Protein AF-A0A849HCT5-F1 (afdb_monomer)

Sequence (279 aa):
MAAGCCLVPTACPFPVVAQEDRIVQLEFAHEQAEANYEATLAEVRGREVQYATASQAFDEALARGNEEETNRAYVASSQALGMRTRAERQLEERAQELREARRNLLEARRIYGEDLLAQAASENDPVVQRTIAVFVENNSLEIARLRLLPEPEITLEPLPEYDIEERDGPVELRQKAGLLEFAANRYEEQQTYFQQQLAELLQDQDLFRRSGDFLADRSRFGDRPPVGAQAGQNVPPPEQLDQQIQELETLQEELTRRIETIRTRAAELRRLAGGEWAQ

Nearest PDB structures (foldseek):
  6zw4-assembly1_H  TM=6.478E-01  e=9.471E-01  Nostoc punctiforme
  6zw4-assembly1_T  TM=6.478E-01  e=9.471E-01  Nostoc punctiforme
  6zw4-assembly1_GA  TM=6.478E-01  e=9.471E-01  Nostoc punctiforme
  6zw4-assembly1_SA  TM=6.478E-01  e=9.471E-01  Nostoc punctiforme
  6zw4-assembly1_E  TM=6.555E-01  e=1.325E+00  Nostoc punctiforme

Foldseek 3Di:
DDDDPPPPPPPPPDPLVVLVVVLVVLVVQLVVLVVQLVVLVVVLVVLVVQLVVLVVQLVVCVVVVPPVSNVVSVVSNVVSVVSNVVSVVVSVVSLVSNVVSLVVSLVSLLVSLVVLLVVLVVDDDLVVNVVSLVVNVVSLQVSQVSVPPDRDDPPLDPQDDDDDDPPDALVNLLVLLVVLVVSLVVLVVVLVVLVVVLVSLVSSLVSVVSSVVSVVVSVVPDDDDPPPPPVDDPRPPSVVSVVVNVVSVVSSVVSVVSSVVSNVSSVVSCVVSVDDPPD

Radius of gyration: 28.34 Å; Cα contacts (8 Å, |Δi|>4): 175; chains: 1; bounding box: 62×50×105 Å

Mean predicted aligned error: 8.88 Å

Solvent-accessible surface area (backbone atoms only — not comparable to full-atom values): 15507 Å² total; per-residue (Å²): 139,83,84,79,80,78,79,72,77,80,68,81,91,53,78,64,60,67,49,51,58,50,47,55,53,32,49,54,48,26,55,52,28,45,54,53,29,53,55,35,49,55,49,30,55,54,30,49,54,51,23,54,54,26,45,51,48,22,54,54,22,54,75,69,69,38,65,70,50,25,54,52,22,47,53,48,22,53,52,30,44,58,51,27,57,52,37,49,53,51,36,52,51,29,41,49,51,28,52,53,29,46,49,54,36,48,52,50,50,48,54,50,43,53,51,46,52,54,48,46,74,73,53,83,54,70,66,60,42,52,55,44,49,53,52,45,51,52,49,53,47,50,50,49,51,61,70,68,49,82,70,73,81,77,77,75,72,72,83,84,83,79,82,86,54,96,82,58,46,50,66,54,29,43,52,54,20,51,53,33,50,53,52,30,52,53,47,49,54,51,44,54,50,50,51,51,51,47,56,50,51,53,51,50,51,52,51,51,50,55,52,46,53,55,54,59,62,52,66,76,77,55,102,59,80,73,92,78,75,82,71,76,91,70,68,73,55,73,68,55,56,54,50,52,48,53,52,49,52,53,50,46,54,52,44,51,54,50,37,52,52,34,51,52,50,23,52,49,31,42,49,73,39,68,60,76,83,87,122

Secondary structure (DSSP, 8-state):
--------------HHHHHHHHHHHHHHHHHHHHHHHHHHHHHHHHHHHHHHHHHHHHHHHHHHT-HHHHHHHHHHHHHHHHHHHHHHHHHHHHHHHHHHHHHHHHHHHHHHHHHHHHHHHH---HHHHHHHHHHHHHHHHHHHHHHHSPPP----PPP------TT--HHHHHHHHHHHHHHHHHHHHHHHHHHHHHHHHHHHHHHHHHHHHHHHHHGGG-S---TT----S-PPPHHHHHHHHHHHHHHHHHHHHHHHHHHHHHHHHHHHTTS----

Structure (mmCIF, N/CA/C/O backbone):
data_AF-A0A849HCT5-F1
#
_entry.id   AF-A0A849HCT5-F1
#
loop_
_atom_site.group_PDB
_atom_site.id
_atom_site.type_symbol
_atom_site.label_atom_id
_atom_site.label_alt_id
_atom_site.label_comp_id
_atom_site.label_asym_id
_atom_site.label_entity_id
_atom_site.label_seq_id
_atom_site.pdbx_PDB_ins_code
_atom_site.Cartn_x
_atom_site.Cartn_y
_atom_site.Cartn_z
_atom_site.occupancy
_atom_site.B_iso_or_equiv
_atom_site.auth_seq_id
_atom_site.auth_comp_id
_atom_site.auth_asym_id
_atom_site.auth_atom_id
_atom_site.pdbx_PDB_model_num
ATOM 1 N N . MET A 1 1 ? 0.741 -13.786 -69.266 1.00 41.81 1 MET A N 1
ATOM 2 C CA . MET A 1 1 ? 1.718 -13.804 -68.159 1.00 41.81 1 MET A CA 1
ATOM 3 C C . MET A 1 1 ? 1.381 -12.635 -67.252 1.00 41.81 1 MET A C 1
ATOM 5 O O . MET A 1 1 ? 1.613 -11.502 -67.645 1.00 41.81 1 MET A O 1
ATOM 9 N N . ALA A 1 2 ? 0.716 -12.898 -66.128 1.00 44.16 2 ALA A N 1
ATOM 10 C CA . ALA A 1 2 ? 0.334 -11.880 -65.155 1.00 44.16 2 ALA A CA 1
ATOM 11 C C . ALA A 1 2 ? 1.315 -11.960 -63.981 1.00 44.16 2 ALA A C 1
ATOM 13 O O . ALA A 1 2 ? 1.393 -12.991 -63.316 1.00 44.16 2 ALA A O 1
ATOM 14 N N . ALA A 1 3 ? 2.102 -10.903 -63.786 1.00 47.78 3 ALA A N 1
ATOM 15 C CA . ALA A 1 3 ? 2.988 -10.761 -62.642 1.00 47.78 3 ALA A CA 1
ATOM 16 C C . ALA A 1 3 ? 2.143 -10.346 -61.432 1.00 47.78 3 ALA A C 1
ATOM 18 O O . ALA A 1 3 ? 1.626 -9.231 -61.376 1.00 47.78 3 ALA A O 1
ATOM 19 N N . GLY A 1 4 ? 1.955 -11.276 -60.497 1.00 49.53 4 GLY A N 1
ATOM 20 C CA . GLY A 1 4 ? 1.345 -10.995 -59.206 1.00 49.53 4 GLY A CA 1
ATOM 21 C C . GLY A 1 4 ? 2.317 -10.194 -58.347 1.00 49.53 4 GLY A C 1
ATOM 22 O O . GLY A 1 4 ? 3.311 -10.736 -57.872 1.00 49.53 4 GLY A O 1
ATOM 23 N N . CYS A 1 5 ? 2.029 -8.907 -58.152 1.00 48.41 5 CYS A N 1
ATOM 24 C CA . CYS A 1 5 ? 2.618 -8.116 -57.078 1.00 48.41 5 CYS A CA 1
ATOM 25 C C . CYS A 1 5 ? 2.146 -8.693 -55.740 1.00 48.41 5 CYS A C 1
ATOM 27 O O . CYS A 1 5 ? 1.037 -8.410 -55.287 1.00 48.41 5 CYS A O 1
ATOM 29 N N . CYS A 1 6 ? 2.989 -9.502 -55.104 1.00 48.47 6 CYS A N 1
ATOM 30 C CA . CYS A 1 6 ? 2.868 -9.797 -53.686 1.00 48.47 6 CYS A CA 1
ATOM 31 C C . CYS A 1 6 ? 3.203 -8.517 -52.910 1.00 48.47 6 CYS A C 1
ATOM 33 O O . CYS A 1 6 ? 4.367 -8.217 -52.656 1.00 48.47 6 CYS A O 1
ATOM 35 N N . LEU A 1 7 ? 2.170 -7.748 -52.567 1.00 49.53 7 LEU A N 1
ATOM 36 C CA . LEU A 1 7 ? 2.217 -6.792 -51.466 1.00 49.53 7 LEU A CA 1
ATOM 37 C C . LEU A 1 7 ? 2.510 -7.594 -50.197 1.00 49.53 7 LEU A C 1
ATOM 39 O O . LEU A 1 7 ? 1.616 -8.213 -49.624 1.00 49.53 7 LEU A O 1
ATOM 43 N N . VAL A 1 8 ? 3.782 -7.642 -49.805 1.00 49.69 8 VAL A N 1
ATOM 44 C CA . VAL A 1 8 ? 4.163 -8.076 -48.464 1.00 49.69 8 VAL A CA 1
ATOM 45 C C . VAL A 1 8 ? 3.589 -7.017 -47.525 1.00 49.69 8 VAL A C 1
ATOM 47 O O . VAL A 1 8 ? 3.957 -5.848 -47.669 1.00 49.69 8 VAL A O 1
ATOM 50 N N . PRO A 1 9 ? 2.658 -7.359 -46.620 1.00 47.06 9 PRO A N 1
ATOM 51 C CA . PRO A 1 9 ? 2.246 -6.418 -45.600 1.00 47.06 9 PRO A CA 1
ATOM 52 C C . PRO A 1 9 ? 3.496 -6.081 -44.794 1.00 47.06 9 PRO A C 1
ATOM 54 O O . PRO A 1 9 ? 4.106 -6.956 -44.180 1.00 47.06 9 PRO A O 1
ATOM 57 N N . THR A 1 10 ? 3.906 -4.818 -44.845 1.00 48.25 10 THR A N 1
ATOM 58 C CA . THR A 1 10 ? 4.819 -4.207 -43.886 1.00 48.25 10 THR A CA 1
ATOM 59 C C . THR A 1 10 ? 4.142 -4.332 -42.526 1.00 48.25 10 THR A C 1
ATOM 61 O O . THR A 1 10 ? 3.356 -3.482 -42.119 1.00 48.25 10 THR A O 1
ATOM 64 N N . ALA A 1 11 ? 4.353 -5.475 -41.875 1.00 44.28 11 ALA A N 1
ATOM 65 C CA . ALA A 1 11 ? 3.949 -5.705 -40.507 1.00 44.28 11 ALA A CA 1
ATOM 66 C C . ALA A 1 11 ? 4.609 -4.609 -39.670 1.00 44.28 11 ALA A C 1
ATOM 68 O O . ALA A 1 11 ? 5.829 -4.451 -39.712 1.00 44.28 11 ALA A O 1
ATOM 69 N N . CYS A 1 12 ? 3.788 -3.804 -38.997 1.00 37.59 12 CYS A N 1
ATOM 70 C CA . CYS A 1 12 ? 4.233 -2.738 -38.112 1.00 37.59 12 CYS A CA 1
ATOM 71 C C . CYS A 1 12 ? 5.287 -3.304 -37.140 1.00 37.59 12 CYS A C 1
ATOM 73 O O . CYS A 1 12 ? 4.944 -4.180 -36.346 1.00 37.59 12 CYS A O 1
ATOM 75 N N . PRO A 1 13 ? 6.555 -2.863 -37.199 1.00 46.06 13 PRO A N 1
ATOM 76 C CA . PRO A 1 13 ? 7.647 -3.582 -36.545 1.00 46.06 13 PRO A CA 1
ATOM 77 C C . PRO A 1 13 ? 7.824 -3.250 -35.055 1.00 46.06 13 PRO A C 1
ATOM 79 O O . PRO A 1 13 ? 8.898 -3.486 -34.517 1.00 46.06 13 PRO A O 1
ATOM 82 N N . PHE A 1 14 ? 6.812 -2.726 -34.356 1.00 48.72 14 PHE A N 1
ATOM 83 C CA . PHE A 1 14 ? 7.004 -2.259 -32.980 1.00 48.72 14 PHE A CA 1
ATOM 84 C C . PHE A 1 14 ? 5.889 -2.718 -32.030 1.00 48.72 14 PHE A C 1
ATOM 86 O O . PHE A 1 14 ? 4.918 -1.987 -31.839 1.00 48.72 14 PHE A O 1
ATOM 93 N N . PRO A 1 15 ? 6.036 -3.892 -31.379 1.00 59.44 15 PRO A N 1
ATOM 94 C CA . PRO A 1 15 ? 5.256 -4.233 -30.179 1.00 59.44 15 PRO A CA 1
ATOM 95 C C . PRO A 1 15 ? 5.388 -3.172 -29.065 1.00 59.44 15 PRO A C 1
ATOM 97 O O . PRO A 1 15 ? 4.471 -3.002 -28.268 1.00 59.44 15 PRO A O 1
ATOM 100 N N . VAL A 1 16 ? 6.479 -2.399 -29.087 1.00 63.31 16 VAL A N 1
ATOM 101 C CA . VAL A 1 16 ? 6.807 -1.298 -28.166 1.00 63.31 16 VAL A CA 1
ATOM 102 C C . VAL A 1 16 ? 5.714 -0.216 -28.116 1.00 63.31 16 VAL A C 1
ATOM 104 O O . VAL A 1 16 ? 5.327 0.206 -27.033 1.00 63.31 16 VAL A O 1
ATOM 107 N N . VAL A 1 17 ? 5.130 0.174 -29.258 1.00 68.62 17 VAL A N 1
ATOM 108 C CA . VAL A 1 17 ? 4.157 1.291 -29.317 1.00 68.62 17 VAL A CA 1
ATOM 109 C C . VAL A 1 17 ? 2.850 0.958 -28.586 1.00 68.62 17 VAL A C 1
ATOM 111 O O . VAL A 1 17 ? 2.272 1.805 -27.914 1.00 68.62 17 VAL A O 1
ATOM 114 N N . ALA A 1 18 ? 2.389 -0.294 -28.660 1.00 73.25 18 ALA A N 1
ATOM 115 C CA . ALA A 1 18 ? 1.159 -0.704 -27.979 1.00 73.25 18 ALA A CA 1
ATOM 116 C C . ALA A 1 18 ? 1.325 -0.763 -26.448 1.00 73.25 18 ALA A C 1
ATOM 118 O O . ALA A 1 18 ? 0.347 -0.641 -25.709 1.00 73.25 18 ALA A O 1
ATOM 119 N N . GLN A 1 19 ? 2.555 -0.965 -25.965 1.00 83.69 19 GLN A N 1
ATOM 120 C CA . GLN A 1 19 ? 2.861 -0.958 -24.536 1.00 83.69 19 GLN A CA 1
ATOM 121 C C . GLN A 1 19 ? 2.977 0.458 -23.979 1.00 83.69 19 GLN A C 1
ATOM 123 O O . GLN A 1 19 ? 2.500 0.694 -22.871 1.00 83.69 19 GLN A O 1
ATOM 128 N N . GLU A 1 20 ? 3.521 1.402 -24.748 1.00 86.19 20 GLU A N 1
ATOM 129 C CA . GLU A 1 20 ? 3.572 2.819 -24.367 1.00 86.19 20 GLU A CA 1
ATOM 130 C C . GLU A 1 20 ? 2.165 3.380 -24.110 1.00 86.19 20 GLU A C 1
ATOM 132 O O . GLU A 1 20 ? 1.918 3.946 -23.045 1.00 86.19 20 GLU A O 1
ATOM 137 N N . ASP A 1 21 ? 1.207 3.124 -25.010 1.00 89.81 21 ASP A N 1
ATOM 138 C CA . ASP A 1 21 ? -0.191 3.548 -24.831 1.00 89.81 21 ASP A CA 1
ATOM 139 C C . ASP A 1 21 ? -0.813 2.978 -23.544 1.00 89.81 21 ASP A C 1
ATOM 141 O O . ASP A 1 21 ? -1.562 3.662 -22.838 1.00 89.81 21 ASP A O 1
ATOM 145 N N . ARG A 1 22 ? -0.498 1.718 -23.212 1.00 93.38 22 ARG A N 1
ATOM 146 C CA . ARG A 1 22 ? -0.972 1.071 -21.981 1.00 93.38 22 ARG A CA 1
ATOM 147 C C . ARG A 1 22 ? -0.334 1.689 -20.738 1.00 93.38 22 ARG A C 1
ATOM 149 O O . ARG A 1 22 ? -1.041 1.889 -19.753 1.00 93.38 22 ARG A O 1
ATOM 156 N N . ILE A 1 23 ? 0.968 1.976 -20.763 1.00 95.12 23 ILE A N 1
ATOM 157 C CA . ILE A 1 23 ? 1.667 2.623 -19.644 1.00 95.12 23 ILE A CA 1
ATOM 158 C C . ILE A 1 23 ? 1.050 3.994 -19.374 1.00 95.12 23 ILE A C 1
ATOM 160 O O . ILE A 1 23 ? 0.693 4.259 -18.233 1.00 95.12 23 ILE A O 1
ATOM 164 N N . VAL A 1 24 ? 0.808 4.805 -20.408 1.00 95.38 24 VAL A N 1
ATOM 165 C CA . VAL A 1 24 ? 0.187 6.134 -20.259 1.00 95.38 24 VAL A CA 1
ATOM 166 C C . VAL A 1 24 ? -1.201 6.051 -19.608 1.00 95.38 24 VAL A C 1
ATOM 168 O O . VAL A 1 24 ? -1.535 6.845 -18.730 1.00 95.38 24 VAL A O 1
ATOM 171 N N . GLN A 1 25 ? -2.021 5.065 -19.989 1.00 95.69 25 GLN A N 1
ATOM 172 C CA . GLN A 1 25 ? -3.325 4.846 -19.346 1.00 95.69 25 GLN A CA 1
ATOM 173 C C . GLN A 1 25 ? -3.189 4.466 -17.865 1.00 95.69 25 GLN A C 1
ATOM 175 O O . GLN A 1 25 ? -3.989 4.907 -17.039 1.00 95.69 25 GLN A O 1
ATOM 180 N N . LEU A 1 26 ? -2.192 3.646 -17.526 1.00 97.12 26 LEU A N 1
ATOM 181 C CA . LEU A 1 26 ? -1.931 3.221 -16.151 1.00 97.12 26 LEU A CA 1
ATOM 182 C C . LEU A 1 26 ? -1.330 4.341 -15.295 1.00 97.12 26 LEU A C 1
ATOM 184 O O . LEU A 1 26 ? -1.656 4.425 -14.115 1.00 97.12 26 LEU A O 1
ATOM 188 N N . GLU A 1 27 ? -0.514 5.220 -15.873 1.00 96.94 27 GLU A N 1
ATOM 189 C CA . GLU A 1 27 ? -0.026 6.438 -15.215 1.00 96.94 27 GLU A CA 1
ATOM 190 C C . GLU A 1 27 ? -1.188 7.347 -14.836 1.00 96.94 27 GLU A C 1
ATOM 192 O O . GLU A 1 27 ? -1.326 7.715 -13.672 1.00 96.94 27 GLU A O 1
ATOM 197 N N . PHE A 1 28 ? -2.089 7.613 -15.784 1.00 97.69 28 PHE A N 1
ATOM 198 C CA . PHE A 1 28 ? -3.290 8.397 -15.513 1.00 97.69 28 PHE A CA 1
ATOM 199 C C . PHE A 1 28 ? -4.161 7.762 -14.416 1.00 97.69 28 PHE A C 1
ATOM 201 O O . PHE A 1 28 ? -4.661 8.458 -13.532 1.00 97.69 28 PHE A O 1
ATOM 208 N N . ALA A 1 29 ? -4.330 6.435 -14.439 1.00 97.38 29 ALA A N 1
ATOM 209 C CA . ALA A 1 29 ? -5.076 5.723 -13.403 1.00 97.38 29 ALA A CA 1
ATOM 210 C C . ALA A 1 29 ? -4.406 5.828 -12.020 1.00 97.38 29 ALA A C 1
ATOM 212 O O . ALA A 1 29 ? -5.101 6.015 -11.021 1.00 97.38 29 ALA A O 1
ATOM 213 N N . HIS A 1 30 ? -3.074 5.738 -11.957 1.00 97.12 30 HIS A N 1
ATOM 214 C CA . HIS A 1 30 ? -2.309 5.920 -10.722 1.00 97.12 30 HIS A CA 1
ATOM 215 C C . HIS A 1 30 ? -2.459 7.343 -10.170 1.00 97.12 30 HIS A C 1
ATOM 217 O O . HIS A 1 30 ? -2.806 7.500 -9.003 1.00 97.12 30 HIS A O 1
ATOM 223 N N . GLU A 1 31 ? -2.276 8.369 -11.004 1.00 97.12 31 GLU A N 1
ATOM 224 C CA . GLU A 1 31 ? -2.449 9.776 -10.611 1.00 97.12 31 GLU A CA 1
ATOM 225 C C . GLU A 1 31 ? -3.870 10.057 -10.100 1.00 97.12 31 GLU A C 1
ATOM 227 O O . GLU A 1 31 ? -4.065 10.743 -9.095 1.00 97.12 31 GLU A O 1
ATOM 232 N N . GLN A 1 32 ? -4.884 9.490 -10.758 1.00 98.00 32 GLN A N 1
ATOM 233 C CA . GLN A 1 32 ? -6.269 9.615 -10.314 1.00 98.00 32 GLN A CA 1
ATOM 234 C C . GLN A 1 32 ? -6.498 8.939 -8.955 1.00 98.00 32 GLN A C 1
ATOM 236 O O . GLN A 1 32 ? -7.184 9.499 -8.096 1.00 98.00 32 GLN A O 1
ATOM 241 N N . ALA A 1 33 ? -5.945 7.741 -8.751 1.00 96.75 33 ALA A N 1
ATOM 242 C CA . ALA A 1 33 ? -6.055 7.028 -7.482 1.00 96.75 33 ALA A CA 1
ATOM 243 C C . ALA A 1 33 ? -5.344 7.781 -6.345 1.00 96.75 33 ALA A C 1
ATOM 245 O O . ALA A 1 33 ? -5.880 7.864 -5.240 1.00 96.75 33 ALA A O 1
ATOM 246 N N . GLU A 1 34 ? -4.191 8.391 -6.628 1.00 96.69 34 GLU A N 1
ATOM 247 C CA . GLU A 1 34 ? -3.444 9.226 -5.684 1.00 96.69 34 GLU A CA 1
ATOM 248 C C . GLU A 1 34 ? -4.267 10.448 -5.263 1.00 96.69 34 GLU A C 1
ATOM 250 O O . GLU A 1 34 ? -4.499 10.654 -4.071 1.00 96.69 34 GLU A O 1
ATOM 255 N N . ALA A 1 35 ? -4.829 11.183 -6.226 1.00 97.06 35 ALA A N 1
ATOM 256 C CA . ALA A 1 35 ? -5.689 12.331 -5.944 1.00 97.06 35 ALA A CA 1
ATOM 257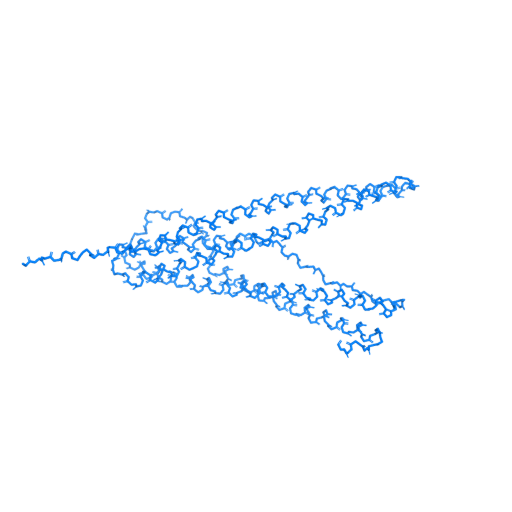 C C . ALA A 1 35 ? -6.930 11.953 -5.108 1.00 97.06 35 ALA A C 1
ATOM 259 O O . ALA A 1 35 ? -7.319 12.681 -4.189 1.00 97.06 35 ALA A O 1
ATOM 260 N N . ASN A 1 36 ? -7.550 10.802 -5.393 1.00 96.81 36 ASN A N 1
ATOM 261 C CA . ASN A 1 36 ? -8.697 10.303 -4.628 1.00 96.81 36 ASN A CA 1
ATOM 262 C C . ASN A 1 36 ? -8.313 9.926 -3.189 1.00 96.81 36 ASN A C 1
ATOM 264 O O . ASN A 1 36 ? -9.065 10.213 -2.250 1.00 96.81 36 ASN A O 1
ATOM 268 N N . TYR A 1 37 ? -7.154 9.287 -3.010 1.00 95.81 37 TYR A N 1
ATOM 269 C CA . TYR A 1 37 ? -6.619 8.941 -1.698 1.00 95.81 37 TYR A CA 1
ATOM 270 C C . TYR A 1 37 ? -6.326 10.198 -0.871 1.00 95.81 37 TYR A C 1
ATOM 272 O O . TYR A 1 37 ? -6.814 10.313 0.254 1.00 95.81 37 TYR A O 1
ATOM 280 N N . GLU A 1 38 ? -5.624 11.184 -1.436 1.00 95.62 38 GLU A N 1
ATOM 281 C CA . GLU A 1 38 ? -5.303 12.440 -0.748 1.00 95.62 38 GLU A CA 1
ATOM 282 C C . GLU A 1 38 ? -6.555 13.224 -0.334 1.00 95.62 38 GLU A C 1
ATOM 284 O O . GLU A 1 38 ? -6.643 13.717 0.796 1.00 95.62 38 GLU A O 1
ATOM 289 N N . ALA A 1 39 ? -7.555 13.302 -1.219 1.00 96.88 39 ALA A N 1
ATOM 290 C CA . ALA A 1 39 ? -8.827 13.950 -0.916 1.00 96.88 39 ALA A CA 1
ATOM 291 C C . ALA A 1 39 ? -9.556 13.262 0.251 1.00 96.88 39 ALA A C 1
ATOM 293 O O . ALA A 1 39 ? -10.071 13.932 1.150 1.00 96.88 39 ALA A O 1
ATOM 294 N N . THR A 1 40 ? -9.553 11.927 0.273 1.00 95.06 40 THR A N 1
ATOM 295 C CA . THR A 1 40 ? -10.193 11.139 1.338 1.00 95.06 40 THR A CA 1
ATOM 296 C C . THR A 1 40 ? -9.430 11.263 2.658 1.00 95.06 40 THR A C 1
ATOM 298 O O . THR A 1 40 ? -10.039 11.415 3.717 1.00 95.06 40 THR A O 1
ATOM 301 N N . LEU A 1 41 ? -8.095 11.295 2.613 1.00 95.00 41 LEU A N 1
ATOM 302 C CA . LEU A 1 41 ? -7.251 11.510 3.789 1.00 95.00 41 LEU A CA 1
ATOM 303 C C . LEU A 1 41 ? -7.520 12.878 4.428 1.00 95.00 41 LEU A C 1
ATOM 305 O O . LEU A 1 41 ? -7.604 12.998 5.653 1.00 95.00 41 LEU A O 1
ATOM 309 N N . ALA A 1 42 ? -7.689 13.918 3.608 1.00 95.62 42 ALA A N 1
ATOM 310 C CA . ALA A 1 42 ? -8.066 15.243 4.084 1.00 95.62 42 ALA A CA 1
ATOM 311 C C . ALA A 1 42 ? -9.453 15.244 4.752 1.00 95.62 42 ALA A C 1
ATOM 313 O O . ALA A 1 42 ? -9.629 15.897 5.785 1.00 95.62 42 ALA A O 1
ATOM 314 N N . GLU A 1 43 ? -10.421 14.488 4.217 1.00 95.94 43 GLU A N 1
ATOM 315 C CA . GLU A 1 43 ? -11.726 14.318 4.863 1.00 95.94 43 GLU A CA 1
ATOM 316 C C . GLU A 1 43 ? -11.597 13.635 6.230 1.00 95.94 43 GLU A C 1
ATOM 318 O O . GLU A 1 43 ? -12.132 14.161 7.210 1.00 95.94 43 GLU A O 1
ATOM 323 N N . VAL A 1 44 ? -10.868 12.517 6.324 1.00 94.94 44 VAL A N 1
ATOM 324 C CA . VAL A 1 44 ? -10.657 11.790 7.591 1.00 94.94 44 VAL A CA 1
ATOM 325 C C . VAL A 1 44 ? -10.078 12.713 8.659 1.00 94.94 44 VAL A C 1
ATOM 327 O O . VAL A 1 44 ? -10.660 12.827 9.738 1.00 94.94 44 VAL A O 1
ATOM 330 N N . ARG A 1 45 ? -9.024 13.471 8.333 1.00 94.31 45 ARG A N 1
ATOM 331 C CA . ARG A 1 45 ? -8.431 14.466 9.247 1.00 94.31 45 ARG A CA 1
ATOM 332 C C . ARG A 1 45 ? -9.452 15.510 9.707 1.00 94.31 45 ARG A C 1
ATOM 334 O O . ARG A 1 45 ? -9.493 15.887 10.877 1.00 94.31 45 ARG A O 1
ATOM 341 N N . GLY A 1 46 ? -10.328 15.960 8.807 1.00 96.12 46 GLY A N 1
ATOM 342 C CA . GLY A 1 46 ? -11.440 16.845 9.157 1.00 96.12 46 GLY A CA 1
ATOM 343 C C . GLY A 1 46 ? -12.424 16.210 10.150 1.00 96.12 46 GLY A C 1
ATOM 344 O O . GLY A 1 46 ? -12.875 16.875 11.086 1.00 96.12 46 GLY A O 1
ATOM 345 N N . ARG A 1 47 ? -12.741 14.918 9.986 1.00 96.19 47 ARG A N 1
ATOM 346 C CA . ARG A 1 47 ? -13.615 14.161 10.904 1.00 96.19 47 ARG A CA 1
ATOM 347 C C . ARG A 1 47 ? -12.960 13.889 12.253 1.00 96.19 47 A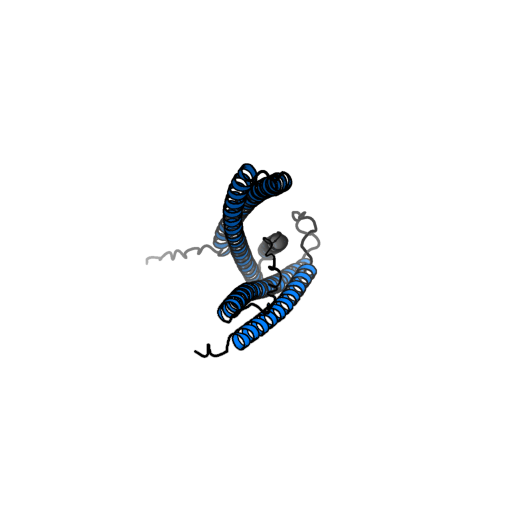RG A C 1
ATOM 349 O O . ARG A 1 47 ? -13.648 13.944 13.270 1.00 96.19 47 ARG A O 1
ATOM 356 N N . GLU A 1 48 ? -11.656 13.645 12.287 1.00 93.62 48 GLU A N 1
ATOM 357 C CA . GLU A 1 48 ? -10.891 13.481 13.526 1.00 93.62 48 GLU A CA 1
ATOM 358 C C . GLU A 1 48 ? -10.969 14.732 14.400 1.00 93.62 48 GLU A C 1
ATOM 360 O O . GLU A 1 48 ? -11.290 14.631 15.584 1.00 93.62 48 GLU A O 1
ATOM 365 N N . VAL A 1 49 ? -10.775 15.918 13.813 1.00 96.56 49 VAL A N 1
ATOM 366 C CA . VAL A 1 49 ? -10.906 17.193 14.537 1.00 96.56 49 VAL A CA 1
ATOM 367 C C . VAL A 1 49 ? -12.329 17.382 15.073 1.00 96.56 49 VAL A C 1
ATOM 369 O O . VAL A 1 49 ? -12.505 17.791 16.224 1.00 96.56 49 VAL A O 1
ATOM 372 N N . GLN A 1 50 ? -13.355 17.046 14.279 1.00 95.00 50 GLN A N 1
ATOM 373 C CA . GLN A 1 50 ? -14.759 17.105 14.717 1.00 95.00 50 GLN A CA 1
ATOM 374 C C . GLN A 1 50 ? -15.022 16.173 15.905 1.00 95.00 50 GLN A C 1
ATOM 376 O O . GLN A 1 50 ? -15.650 16.583 16.882 1.00 95.00 50 GLN A O 1
ATOM 381 N N . TYR A 1 51 ? -14.517 14.940 15.840 1.00 95.81 51 TYR A N 1
ATOM 382 C CA . TYR A 1 51 ? -14.635 13.970 16.922 1.00 95.81 51 TYR A CA 1
ATOM 383 C C . TYR A 1 51 ? -13.905 14.433 18.188 1.00 95.81 51 TYR A C 1
ATOM 385 O O . TYR A 1 51 ? -14.505 14.430 19.260 1.00 95.81 51 TYR A O 1
ATOM 393 N N . ALA A 1 52 ? -12.658 14.896 18.069 1.00 94.25 52 ALA A N 1
ATOM 394 C CA . ALA A 1 52 ? -11.879 15.404 19.197 1.00 94.25 52 ALA A CA 1
ATOM 395 C C . ALA A 1 52 ? -12.588 16.579 19.890 1.00 94.25 52 ALA A C 1
ATOM 397 O O . ALA A 1 52 ? -12.733 16.585 21.110 1.00 94.25 52 ALA A O 1
ATOM 398 N N . THR A 1 53 ? -13.120 17.521 19.105 1.00 96.81 53 THR A N 1
ATOM 399 C CA . THR A 1 53 ? -13.899 18.657 19.626 1.00 96.81 53 THR A CA 1
ATOM 400 C C . THR A 1 53 ? -15.149 18.188 20.378 1.00 96.81 53 THR A C 1
ATOM 402 O O . THR A 1 53 ? -15.434 18.668 21.474 1.00 96.81 53 THR A O 1
ATOM 405 N N . ALA A 1 54 ? -15.896 17.231 19.817 1.00 94.44 54 ALA A N 1
ATOM 406 C CA . ALA A 1 54 ? -17.102 16.703 20.451 1.00 94.44 54 ALA A CA 1
ATOM 407 C C . ALA A 1 54 ? -16.795 15.898 21.728 1.00 94.44 54 ALA A C 1
ATOM 409 O O . ALA A 1 54 ? -17.541 15.990 22.702 1.00 94.44 54 ALA A O 1
ATOM 410 N N . SER A 1 55 ? -15.689 15.148 21.742 1.00 95.44 55 SER A N 1
ATOM 411 C CA . SER A 1 55 ? -15.211 14.417 22.921 1.00 95.44 55 SER A CA 1
ATOM 412 C C . SER A 1 55 ? -14.817 15.374 24.043 1.00 95.44 55 SER A C 1
ATOM 414 O O . SER A 1 55 ? -15.264 15.205 25.172 1.00 95.44 55 SER A O 1
ATOM 416 N N . GLN A 1 56 ? -14.067 16.433 23.728 1.00 96.62 56 GLN A N 1
ATOM 417 C CA . GLN A 1 56 ? -13.699 17.447 24.714 1.00 96.62 56 GLN A CA 1
ATOM 418 C C . GLN A 1 56 ? -14.941 18.121 25.319 1.00 96.62 56 GLN A C 1
ATOM 420 O O . GLN A 1 56 ? -15.020 18.300 26.532 1.00 96.62 56 GLN A O 1
ATOM 425 N N . ALA A 1 57 ? -15.941 18.458 24.498 1.00 96.44 57 ALA A N 1
ATOM 426 C CA . ALA A 1 57 ? -17.190 19.038 24.990 1.00 96.44 57 ALA A CA 1
ATOM 427 C C . ALA A 1 57 ? -17.947 18.093 25.943 1.00 96.44 57 ALA A C 1
ATOM 429 O O . ALA A 1 57 ? -18.575 18.554 26.898 1.00 96.44 57 ALA A O 1
ATOM 430 N N . PHE A 1 58 ? -17.880 16.780 25.703 1.00 96.00 58 PHE A N 1
ATOM 431 C CA . PHE A 1 58 ? -18.454 15.773 26.594 1.00 96.00 58 PHE A CA 1
ATOM 432 C C . PHE A 1 58 ? -17.728 15.732 27.941 1.00 96.00 58 PHE A C 1
ATOM 434 O O . PHE A 1 58 ? -18.387 15.813 28.980 1.00 96.00 58 PHE A O 1
ATOM 441 N N . ASP A 1 59 ? -16.395 15.698 27.927 1.00 96.06 59 ASP A N 1
ATOM 442 C CA . ASP A 1 59 ? -15.576 15.694 29.144 1.00 96.06 59 ASP A CA 1
ATOM 443 C C . ASP A 1 59 ? -15.800 16.966 29.978 1.00 96.06 59 ASP A C 1
ATOM 445 O O . ASP A 1 59 ? -15.957 16.910 31.200 1.00 96.06 59 ASP A O 1
ATOM 449 N N . GLU A 1 60 ? -15.899 18.126 29.321 1.00 97.56 60 GLU A N 1
ATOM 450 C CA . GLU A 1 60 ? -16.203 19.399 29.976 1.00 97.56 60 GLU A CA 1
ATOM 451 C C . GLU A 1 60 ? -17.606 19.430 30.601 1.00 97.56 60 GLU A C 1
ATOM 453 O O . GLU A 1 60 ? -17.768 19.922 31.721 1.00 97.56 60 GLU A O 1
ATOM 458 N N . ALA A 1 61 ? -18.626 18.918 29.906 1.00 96.38 61 ALA A N 1
ATOM 459 C CA . ALA A 1 61 ? -19.989 18.850 30.434 1.00 96.38 61 ALA A CA 1
ATOM 460 C C . ALA A 1 61 ? -20.080 17.902 31.638 1.00 96.38 61 ALA A C 1
ATOM 462 O O . ALA A 1 61 ? -20.711 18.231 32.649 1.00 96.38 61 ALA A O 1
ATOM 463 N N . LEU A 1 62 ? -19.392 16.757 31.555 1.00 96.06 62 LEU A N 1
ATOM 464 C CA . LEU A 1 62 ? -19.281 15.789 32.641 1.00 96.06 62 LEU A CA 1
ATOM 465 C C . LEU A 1 62 ? -18.618 16.415 33.876 1.00 96.06 62 LEU A C 1
ATOM 467 O O . LEU A 1 62 ? -19.144 16.294 34.981 1.00 96.06 62 LEU A O 1
ATOM 471 N N . ALA A 1 63 ? -17.520 17.155 33.693 1.00 97.44 63 ALA A N 1
ATOM 472 C CA . ALA A 1 63 ? -16.818 17.839 34.781 1.00 97.44 63 ALA A CA 1
ATOM 473 C C . ALA A 1 63 ? -17.672 18.917 35.480 1.00 97.44 63 ALA A C 1
ATOM 475 O O . ALA A 1 63 ? -17.472 19.189 36.665 1.00 97.44 63 ALA A O 1
ATOM 476 N N . ARG A 1 64 ? -18.637 19.525 34.774 1.00 98.06 64 ARG A N 1
ATOM 477 C CA . ARG A 1 64 ? -19.584 20.507 35.338 1.00 98.06 64 ARG A CA 1
ATOM 478 C C . ARG A 1 64 ? -20.803 19.867 36.014 1.00 98.06 64 ARG A C 1
ATOM 480 O O . ARG A 1 64 ? -21.548 20.581 36.680 1.00 98.06 64 ARG A O 1
ATOM 487 N N . GLY A 1 65 ? -21.026 18.562 35.839 1.00 97.25 65 GLY A N 1
ATOM 488 C CA . GLY A 1 65 ? -22.198 17.858 36.369 1.00 97.25 65 GLY A CA 1
ATOM 489 C C . GLY A 1 65 ? -23.522 18.270 35.714 1.00 97.25 65 GLY A C 1
ATOM 490 O O . GLY A 1 65 ? -24.570 18.180 36.349 1.00 97.25 65 GLY A O 1
ATOM 491 N N . ASN A 1 66 ? -23.491 18.759 34.469 1.00 97.00 66 ASN A N 1
ATOM 492 C CA . ASN A 1 66 ? -24.692 19.171 33.743 1.00 97.00 66 ASN A CA 1
ATOM 493 C C . ASN A 1 66 ? -25.201 18.034 32.846 1.00 97.00 66 ASN A C 1
ATOM 495 O O . ASN A 1 66 ? -24.787 17.913 31.694 1.00 97.00 66 ASN A O 1
ATOM 499 N N . GLU A 1 67 ? -26.131 17.228 33.361 1.00 96.94 67 GLU A N 1
ATOM 500 C CA . GLU A 1 67 ? -26.644 16.033 32.675 1.00 96.94 67 GLU A CA 1
ATOM 501 C C . GLU A 1 67 ? -27.222 16.318 31.278 1.00 96.94 67 GLU A C 1
ATOM 503 O O . GLU A 1 67 ? -27.036 15.526 30.353 1.00 96.94 67 GLU A O 1
ATOM 508 N N . GLU A 1 68 ? -27.897 17.455 31.079 1.00 97.50 68 GLU A N 1
ATOM 509 C CA . GLU A 1 68 ? -28.482 17.800 29.778 1.00 97.50 68 GLU A CA 1
ATOM 510 C C . GLU A 1 68 ? -27.403 18.145 28.739 1.00 97.50 68 GLU A C 1
ATOM 512 O O . GLU A 1 68 ? -27.511 17.775 27.567 1.00 97.50 68 GLU A O 1
ATOM 517 N N . GLU A 1 69 ? -26.348 18.854 29.146 1.00 96.69 69 GLU A N 1
ATOM 518 C CA . GLU A 1 69 ? -25.189 19.111 28.284 1.00 96.69 69 GLU A CA 1
ATOM 519 C C . GLU A 1 69 ? -24.399 17.831 28.015 1.00 96.69 69 GLU A C 1
ATOM 521 O O . GLU A 1 69 ? -24.046 17.585 26.863 1.00 96.69 69 GLU A O 1
ATOM 526 N N . THR A 1 70 ? -24.197 16.982 29.025 1.00 96.56 70 THR A N 1
ATOM 527 C CA . THR A 1 70 ? -23.516 15.690 28.877 1.00 96.56 70 THR A CA 1
ATOM 528 C C . THR A 1 70 ? -24.242 14.801 27.873 1.00 96.56 70 THR A C 1
ATOM 530 O O . THR A 1 70 ? -23.614 14.280 26.954 1.00 96.56 70 THR A O 1
ATOM 533 N N . ASN A 1 71 ? -25.570 14.681 27.975 1.00 96.50 71 ASN A N 1
ATOM 534 C CA . ASN A 1 71 ? -26.363 13.888 27.034 1.00 96.50 71 ASN A CA 1
ATOM 535 C C . ASN A 1 71 ? -26.276 14.436 25.601 1.00 96.50 71 ASN A C 1
ATOM 537 O O . ASN A 1 71 ? -26.121 13.667 24.651 1.00 96.50 71 ASN A O 1
ATOM 541 N N . ARG A 1 72 ? -26.327 15.764 25.421 1.00 96.94 72 ARG A N 1
ATOM 542 C CA . ARG A 1 72 ? -26.172 16.390 24.096 1.00 96.94 72 ARG A CA 1
ATOM 543 C C . ARG A 1 72 ? -24.774 16.173 23.516 1.00 96.94 72 ARG A C 1
ATOM 545 O O . ARG A 1 72 ? -24.655 15.810 22.346 1.00 96.94 72 ARG A O 1
ATOM 552 N N . ALA A 1 73 ? -23.732 16.354 24.324 1.00 94.31 73 ALA A N 1
ATOM 553 C CA . ALA A 1 73 ? -22.349 16.157 23.909 1.00 94.31 73 ALA A CA 1
ATOM 554 C C . ALA A 1 73 ? -22.046 14.684 23.591 1.00 94.31 73 ALA A C 1
ATOM 556 O O . ALA A 1 73 ? -21.361 14.407 22.612 1.00 94.31 73 ALA A O 1
ATOM 557 N N . TYR A 1 74 ? -22.634 13.741 24.336 1.00 95.31 74 TYR A N 1
ATOM 558 C CA . TYR A 1 74 ? -22.536 12.306 24.063 1.00 95.31 74 TYR A CA 1
ATOM 559 C C . TYR A 1 74 ? -23.135 11.923 22.704 1.00 95.31 74 TYR A C 1
ATOM 561 O O . TYR A 1 74 ? -22.537 11.167 21.937 1.00 95.31 74 TYR A O 1
ATOM 569 N N . VAL A 1 75 ? -24.317 12.454 22.373 1.00 97.00 75 VAL A N 1
ATOM 570 C CA . VAL A 1 75 ? -24.936 12.208 21.061 1.00 97.00 75 VAL A CA 1
ATOM 571 C C . VAL A 1 75 ? -24.067 12.790 19.945 1.00 97.00 75 VAL A C 1
ATOM 573 O O . VAL A 1 75 ? -23.846 12.121 18.935 1.00 97.00 75 VAL A O 1
ATOM 576 N N . ALA A 1 76 ? -23.538 14.002 20.132 1.00 96.06 76 ALA A N 1
ATOM 577 C CA . ALA A 1 76 ? -22.657 14.641 19.159 1.00 96.06 76 ALA A CA 1
ATOM 578 C C . ALA A 1 76 ? -21.347 13.858 18.957 1.00 96.06 76 ALA A C 1
ATOM 580 O O . ALA A 1 76 ? -20.952 13.622 17.814 1.00 96.06 76 ALA A O 1
ATOM 581 N N . SER A 1 77 ? -20.702 13.405 20.037 1.00 94.25 77 SER A N 1
ATOM 582 C CA . SER A 1 77 ? -19.468 12.616 19.962 1.00 94.25 77 SER A CA 1
ATOM 583 C C . SER A 1 77 ? -19.708 11.253 19.312 1.00 94.25 77 SER A C 1
ATOM 585 O O . SER A 1 77 ? -18.937 10.849 18.443 1.00 94.25 77 SER A O 1
ATOM 587 N N . SER A 1 78 ? -20.826 10.596 19.628 1.00 94.81 78 SER A N 1
ATOM 588 C CA . SER A 1 78 ? -21.225 9.322 19.014 1.00 94.81 78 SER A CA 1
ATOM 589 C C . SER A 1 78 ? -21.490 9.461 17.511 1.00 94.81 78 SER A C 1
ATOM 591 O O . SER A 1 78 ? -21.062 8.621 16.717 1.00 94.81 78 SER A O 1
ATOM 593 N N . GLN A 1 79 ? -22.167 10.535 17.088 1.00 95.25 79 GLN A N 1
ATOM 594 C CA . GLN A 1 79 ? -22.382 10.827 15.667 1.00 95.25 79 GLN A CA 1
ATOM 595 C C . GLN A 1 79 ? -21.066 11.133 14.944 1.00 95.25 79 GLN A C 1
ATOM 597 O O . GLN A 1 79 ? -20.836 10.614 13.850 1.00 95.25 79 GLN A O 1
ATOM 602 N N . ALA A 1 80 ? -20.195 11.942 15.555 1.00 93.50 80 ALA A N 1
ATOM 603 C CA . ALA A 1 80 ? -18.885 12.269 15.002 1.00 93.50 80 ALA A CA 1
ATOM 604 C C . ALA A 1 80 ? -18.006 11.019 14.849 1.00 93.50 80 ALA A C 1
ATOM 606 O O . ALA A 1 80 ? -17.404 10.834 13.793 1.00 93.50 80 ALA A O 1
ATOM 607 N N . LEU A 1 81 ? -18.009 10.121 15.841 1.00 93.12 81 LEU A N 1
ATOM 608 C CA . LEU A 1 81 ? -17.318 8.833 15.773 1.00 93.12 81 LEU A CA 1
ATOM 609 C C . LEU A 1 81 ? -17.835 7.986 14.607 1.00 93.12 81 LEU A C 1
ATOM 611 O O . LEU A 1 81 ? -17.049 7.515 13.793 1.00 93.12 81 LEU A O 1
ATOM 615 N N . GLY A 1 82 ? -19.158 7.852 14.470 1.00 92.81 82 GLY A N 1
ATOM 616 C CA . GLY A 1 82 ? -19.758 7.094 13.372 1.00 92.81 82 GLY A CA 1
ATOM 617 C C . GLY A 1 82 ? -19.415 7.649 11.983 1.00 92.81 82 GLY A C 1
ATOM 618 O O . GLY A 1 82 ? -19.244 6.877 11.041 1.00 92.81 82 GLY A O 1
ATOM 619 N N . MET A 1 83 ? -19.293 8.973 11.838 1.00 94.19 83 MET A N 1
ATOM 620 C CA . MET A 1 83 ? -18.817 9.595 10.595 1.00 94.19 83 MET A CA 1
ATOM 621 C C . MET A 1 83 ? -17.326 9.339 10.361 1.00 94.19 83 MET A C 1
ATOM 623 O O . MET A 1 83 ? -16.953 8.997 9.241 1.00 94.19 83 MET A O 1
ATOM 627 N N . ARG A 1 84 ? -16.497 9.451 11.407 1.00 92.94 84 ARG A N 1
ATOM 628 C CA . ARG A 1 84 ? -15.056 9.176 11.346 1.00 92.94 84 ARG A CA 1
ATOM 629 C C . ARG A 1 84 ? -14.786 7.746 10.887 1.00 92.94 84 ARG A C 1
ATOM 631 O O . ARG A 1 84 ? -14.098 7.563 9.896 1.00 92.94 84 ARG A O 1
ATOM 638 N N . THR A 1 85 ? -15.435 6.756 11.499 1.00 90.19 85 THR A N 1
ATOM 639 C CA . THR A 1 85 ? -15.275 5.340 11.130 1.00 90.19 85 THR A CA 1
ATOM 640 C C . THR A 1 85 ? -15.683 5.047 9.685 1.00 90.19 85 THR A C 1
ATOM 642 O O . THR A 1 85 ? -15.090 4.194 9.033 1.00 90.19 85 THR A O 1
ATOM 645 N N . ARG A 1 86 ? -16.696 5.737 9.141 1.00 93.31 86 ARG A N 1
ATOM 646 C CA . ARG A 1 86 ? -17.050 5.583 7.718 1.00 93.31 86 ARG A CA 1
ATOM 647 C C . ARG A 1 86 ? -15.989 6.181 6.801 1.00 93.31 86 ARG A C 1
ATOM 649 O O . ARG A 1 86 ? -15.672 5.562 5.794 1.00 93.31 86 ARG A O 1
ATOM 656 N N . ALA A 1 87 ? -15.464 7.353 7.152 1.00 92.88 87 ALA A N 1
ATOM 657 C CA . ALA A 1 87 ? -14.400 7.995 6.390 1.00 92.88 87 ALA A CA 1
ATOM 658 C C . ALA A 1 87 ? -13.097 7.173 6.443 1.00 92.88 87 ALA A C 1
ATOM 660 O O . ALA A 1 87 ? -12.449 7.018 5.417 1.00 92.88 87 ALA A O 1
ATOM 661 N N . GLU A 1 88 ? -12.757 6.581 7.594 1.00 90.31 88 GLU A N 1
ATOM 662 C CA . GLU A 1 88 ? -11.620 5.656 7.750 1.00 90.31 88 GLU A CA 1
ATOM 663 C C . GLU A 1 88 ? -11.754 4.444 6.814 1.00 90.31 88 GLU A C 1
ATOM 665 O O . GLU A 1 88 ? -10.830 4.144 6.069 1.00 90.31 88 GLU A O 1
ATOM 670 N N . ARG A 1 89 ? -12.931 3.805 6.752 1.00 91.25 89 ARG A N 1
ATOM 671 C CA . ARG A 1 89 ? -13.172 2.698 5.804 1.00 91.25 89 ARG A CA 1
ATOM 672 C C . ARG A 1 89 ? -13.031 3.126 4.346 1.00 91.25 89 ARG A C 1
ATOM 674 O O . ARG A 1 89 ? -12.448 2.410 3.545 1.00 91.25 89 ARG A O 1
ATOM 681 N N . GLN A 1 90 ? -13.550 4.301 3.994 1.00 93.69 90 GLN A N 1
ATOM 682 C CA . GLN A 1 90 ? -13.377 4.838 2.642 1.00 93.69 90 GLN A CA 1
ATOM 683 C C . GLN A 1 90 ? -11.905 5.123 2.337 1.00 93.69 90 GLN A C 1
ATOM 685 O O . GLN A 1 90 ? -11.458 4.887 1.218 1.00 93.69 90 GLN A O 1
ATOM 690 N N . LEU A 1 91 ? -11.138 5.604 3.317 1.00 93.75 91 LEU A N 1
ATOM 691 C CA . LEU A 1 91 ? -9.701 5.805 3.171 1.00 93.75 91 LEU A CA 1
ATOM 692 C C . LEU A 1 91 ? -8.975 4.478 2.929 1.00 93.75 91 LEU A C 1
ATOM 694 O O . LEU A 1 91 ? -8.125 4.426 2.045 1.00 93.75 91 LEU A O 1
ATOM 698 N N . GLU A 1 92 ? -9.337 3.411 3.647 1.00 90.81 92 GLU A N 1
ATOM 699 C CA . GLU A 1 92 ? -8.808 2.058 3.419 1.00 90.81 92 GLU A CA 1
ATOM 700 C C . GLU A 1 92 ? -9.108 1.557 1.995 1.00 90.81 92 GLU A C 1
ATOM 702 O O . GLU A 1 92 ? -8.211 1.050 1.318 1.00 90.81 92 GLU A O 1
ATOM 707 N N . GLU A 1 93 ? -10.336 1.759 1.504 1.00 93.31 93 GLU A N 1
ATOM 708 C CA . GLU A 1 93 ? -10.724 1.425 0.125 1.00 93.31 93 GLU A CA 1
ATOM 709 C C . GLU A 1 93 ? -9.871 2.196 -0.900 1.00 93.31 93 GLU A C 1
ATOM 711 O O . GLU A 1 93 ? -9.300 1.596 -1.812 1.00 93.31 93 GLU A O 1
ATOM 716 N N . ARG A 1 94 ? -9.702 3.516 -0.732 1.00 95.81 94 ARG A N 1
ATOM 717 C CA . ARG A 1 94 ? -8.861 4.329 -1.636 1.00 95.81 94 ARG A CA 1
ATOM 718 C C . ARG A 1 94 ? -7.382 3.978 -1.547 1.00 95.81 94 ARG A C 1
ATOM 720 O O . ARG A 1 94 ? -6.689 3.987 -2.562 1.00 95.81 94 ARG A O 1
ATOM 727 N N . ALA A 1 95 ? -6.895 3.633 -0.360 1.00 92.94 95 ALA A N 1
ATOM 728 C CA . ALA A 1 95 ? -5.540 3.138 -0.168 1.00 92.94 95 ALA A CA 1
ATOM 729 C C . ALA A 1 95 ? -5.314 1.822 -0.925 1.00 92.94 95 ALA A C 1
ATOM 731 O O . ALA A 1 95 ? -4.236 1.602 -1.478 1.00 92.94 95 ALA A O 1
ATOM 732 N N . GLN A 1 96 ? -6.311 0.932 -0.959 1.00 91.69 96 GLN A N 1
ATOM 733 C CA . GLN A 1 96 ? -6.248 -0.288 -1.759 1.00 91.69 96 GLN A CA 1
ATOM 734 C C . GLN A 1 96 ? -6.248 0.017 -3.263 1.00 91.69 96 GLN A C 1
ATOM 736 O O . GLN A 1 96 ? -5.383 -0.493 -3.970 1.00 91.69 96 GLN A O 1
ATOM 741 N N . GLU A 1 97 ? -7.144 0.883 -3.742 1.00 94.75 97 GLU A N 1
ATOM 742 C CA . GLU A 1 97 ? -7.187 1.291 -5.155 1.00 94.75 97 GLU A CA 1
ATOM 743 C C . GLU A 1 97 ? -5.850 1.890 -5.625 1.00 94.75 97 GLU A C 1
ATOM 745 O O . GLU A 1 97 ? -5.348 1.526 -6.689 1.00 94.75 97 GLU A O 1
ATOM 750 N N . LEU A 1 98 ? -5.232 2.761 -4.817 1.00 95.75 98 LEU A N 1
ATOM 751 C CA . LEU A 1 98 ? -3.921 3.345 -5.113 1.00 95.75 98 LEU A CA 1
ATOM 752 C C . LEU A 1 98 ? -2.820 2.279 -5.191 1.00 95.75 98 LEU A C 1
ATOM 754 O O . LEU A 1 98 ? -2.014 2.291 -6.124 1.00 95.75 98 LEU A O 1
ATOM 758 N N . ARG A 1 99 ? -2.799 1.326 -4.251 1.00 92.94 99 ARG A N 1
ATOM 759 C CA . ARG A 1 99 ? -1.843 0.207 -4.274 1.00 92.94 99 ARG A CA 1
ATOM 760 C C . ARG A 1 99 ? -2.012 -0.656 -5.519 1.00 92.94 99 ARG A C 1
ATOM 762 O O . ARG A 1 99 ? -1.025 -0.986 -6.171 1.00 92.94 99 ARG A O 1
ATOM 769 N N . GLU A 1 100 ? -3.247 -0.990 -5.878 1.00 94.06 100 GLU A N 1
ATOM 770 C CA . GLU A 1 100 ? -3.541 -1.778 -7.075 1.00 94.06 100 GLU A CA 1
ATOM 771 C C . GLU A 1 100 ? -3.146 -1.037 -8.358 1.00 94.06 100 GLU A C 1
ATOM 773 O O . GLU A 1 100 ? -2.508 -1.628 -9.231 1.00 94.06 100 GLU A O 1
ATOM 778 N N . ALA A 1 101 ? -3.453 0.261 -8.462 1.00 96.38 101 ALA A N 1
ATOM 779 C CA . ALA A 1 101 ? -3.052 1.087 -9.598 1.00 96.38 101 ALA A CA 1
ATOM 780 C C . ALA A 1 101 ? -1.522 1.154 -9.735 1.00 96.38 101 ALA A C 1
ATOM 782 O O . ALA A 1 101 ? -0.991 0.950 -10.830 1.00 96.38 101 ALA A O 1
ATOM 783 N N . ARG A 1 102 ? -0.806 1.355 -8.618 1.00 96.00 102 ARG A N 1
ATOM 784 C CA . ARG A 1 102 ? 0.663 1.364 -8.588 1.00 96.00 102 ARG A CA 1
ATOM 785 C C . ARG A 1 102 ? 1.244 0.015 -9.002 1.00 96.00 102 ARG A C 1
ATOM 787 O O . ARG A 1 102 ? 2.139 -0.017 -9.843 1.00 96.00 102 ARG A O 1
ATOM 794 N N . ARG A 1 103 ? 0.721 -1.092 -8.465 1.00 94.62 103 ARG A N 1
ATOM 795 C CA . ARG A 1 103 ? 1.150 -2.453 -8.825 1.00 94.62 103 ARG A CA 1
ATOM 796 C C . ARG A 1 103 ? 0.983 -2.712 -10.319 1.00 94.62 103 ARG A C 1
ATOM 798 O O . ARG A 1 103 ? 1.920 -3.164 -10.967 1.00 94.62 103 ARG A O 1
ATOM 805 N N . ASN A 1 104 ? -0.179 -2.380 -10.878 1.00 96.06 104 ASN A N 1
ATOM 806 C CA . ASN A 1 104 ? -0.451 -2.580 -12.302 1.00 96.06 104 ASN A CA 1
ATOM 807 C C . ASN A 1 104 ? 0.501 -1.756 -13.186 1.00 96.06 104 ASN A C 1
ATOM 809 O O . ASN A 1 104 ? 0.957 -2.242 -14.222 1.00 96.06 104 ASN A O 1
ATOM 813 N N . LEU A 1 105 ? 0.815 -0.520 -12.780 1.00 96.88 105 LEU A N 1
ATOM 814 C CA . LEU A 1 105 ? 1.777 0.335 -13.478 1.00 96.88 105 LEU A CA 1
ATOM 815 C C . LEU A 1 105 ? 3.203 -0.231 -13.407 1.00 96.88 105 LEU A C 1
ATOM 817 O O . LEU A 1 105 ? 3.876 -0.313 -14.434 1.00 96.88 105 LEU A O 1
ATOM 821 N N . LEU A 1 106 ? 3.651 -0.655 -12.222 1.00 95.81 106 LEU A N 1
ATOM 822 C CA . LEU A 1 106 ? 4.953 -1.299 -12.024 1.00 95.81 106 LEU A CA 1
ATOM 823 C C . LEU A 1 106 ? 5.081 -2.575 -12.860 1.00 95.81 106 LEU A C 1
ATOM 825 O O . LEU A 1 106 ? 6.072 -2.751 -13.565 1.00 95.81 106 LEU A O 1
ATOM 829 N N . GLU A 1 107 ? 4.056 -3.428 -12.859 1.00 95.69 107 GLU A N 1
ATOM 830 C CA . GLU A 1 107 ? 4.026 -4.641 -13.674 1.00 95.69 107 GLU A CA 1
ATOM 831 C C . GLU A 1 107 ? 4.129 -4.325 -15.172 1.00 95.69 107 GLU A C 1
ATOM 833 O O . GLU A 1 107 ? 4.934 -4.940 -15.875 1.00 95.69 107 GLU A O 1
ATOM 838 N N . ALA A 1 108 ? 3.363 -3.349 -15.669 1.00 95.81 108 ALA A N 1
ATOM 839 C CA . ALA A 1 108 ? 3.419 -2.948 -17.072 1.00 95.81 108 ALA A CA 1
ATOM 840 C C . ALA A 1 108 ? 4.797 -2.396 -17.463 1.00 95.81 108 ALA A C 1
ATOM 842 O O . ALA A 1 108 ? 5.323 -2.747 -18.520 1.00 95.81 108 ALA A O 1
ATOM 843 N N . ARG A 1 109 ? 5.411 -1.582 -16.596 1.00 95.69 109 ARG A N 1
ATOM 844 C CA . ARG A 1 109 ? 6.768 -1.058 -16.799 1.00 95.69 109 ARG A CA 1
ATOM 845 C C . ARG A 1 109 ? 7.822 -2.154 -16.766 1.00 95.69 109 ARG A C 1
ATOM 847 O O . ARG A 1 109 ? 8.763 -2.116 -17.554 1.00 95.69 109 ARG A O 1
ATOM 854 N N . ARG A 1 110 ? 7.669 -3.153 -15.901 1.00 95.00 110 ARG A N 1
ATOM 855 C CA . ARG A 1 110 ? 8.558 -4.315 -15.859 1.00 95.00 110 ARG A CA 1
ATOM 856 C C . ARG A 1 110 ? 8.500 -5.102 -17.166 1.00 95.00 110 ARG A C 1
ATOM 858 O O . ARG A 1 110 ? 9.546 -5.315 -17.769 1.00 95.00 110 ARG A O 1
ATOM 865 N N . ILE A 1 111 ? 7.299 -5.447 -17.638 1.00 94.81 111 ILE A N 1
ATOM 866 C CA . ILE A 1 111 ? 7.101 -6.140 -18.925 1.00 94.81 111 ILE A CA 1
ATOM 867 C C . ILE A 1 111 ? 7.723 -5.329 -20.070 1.00 94.81 111 ILE A C 1
ATOM 869 O O . ILE A 1 111 ? 8.467 -5.873 -20.879 1.00 94.81 111 ILE A O 1
ATOM 873 N N . TYR A 1 112 ? 7.488 -4.016 -20.092 1.00 95.12 112 TYR A N 1
ATOM 874 C CA . TYR A 1 112 ? 8.094 -3.118 -21.075 1.00 95.12 112 TYR A CA 1
ATOM 875 C C . TYR A 1 112 ? 9.629 -3.138 -21.024 1.00 95.12 112 TYR A C 1
ATOM 877 O O . TYR A 1 112 ? 10.292 -3.211 -22.056 1.00 95.12 112 TYR A O 1
ATOM 885 N N . GLY A 1 113 ? 10.215 -3.138 -19.824 1.00 94.12 113 GLY A N 1
ATOM 886 C CA . GLY A 1 113 ? 11.660 -3.264 -19.635 1.00 94.12 113 GLY A CA 1
ATOM 887 C C . GLY A 1 113 ? 12.221 -4.587 -20.158 1.00 94.12 113 GLY A C 1
ATOM 888 O O . GLY A 1 113 ? 13.256 -4.595 -20.823 1.00 94.12 113 GLY A O 1
ATOM 889 N N . GLU A 1 114 ? 11.533 -5.699 -19.898 1.00 94.62 114 GLU A N 1
ATOM 890 C CA . GLU A 1 114 ? 11.919 -7.018 -20.408 1.00 94.62 114 GLU A CA 1
ATOM 891 C C . GLU A 1 114 ? 11.862 -7.082 -21.937 1.00 94.62 114 GLU A C 1
ATOM 893 O O . GLU A 1 114 ? 12.796 -7.592 -22.562 1.00 94.62 114 GLU A O 1
ATOM 898 N N . ASP A 1 115 ? 10.828 -6.500 -22.543 1.00 94.31 115 ASP A N 1
ATOM 899 C CA . ASP A 1 115 ? 10.678 -6.437 -23.996 1.00 94.31 115 ASP A CA 1
ATOM 900 C C . ASP A 1 115 ? 11.754 -5.563 -24.651 1.00 94.31 115 ASP A C 1
ATOM 902 O O . ASP A 1 115 ? 12.312 -5.947 -25.683 1.00 94.31 115 ASP A O 1
ATOM 906 N N . LEU A 1 116 ? 12.127 -4.437 -24.031 1.00 93.88 116 LEU A N 1
ATOM 907 C CA . LEU A 1 116 ? 13.253 -3.613 -24.482 1.00 93.88 116 LEU A CA 1
ATOM 908 C C . LEU A 1 116 ? 14.577 -4.389 -24.439 1.00 93.88 116 LEU A C 1
ATOM 910 O O . LEU A 1 116 ? 15.359 -4.333 -25.391 1.00 93.88 116 LEU A O 1
ATOM 914 N N . LEU A 1 117 ? 14.835 -5.141 -23.364 1.00 93.62 117 LEU A N 1
ATOM 915 C CA . LEU A 1 117 ? 16.041 -5.968 -23.247 1.00 93.62 117 LEU A CA 1
ATOM 916 C C . LEU A 1 117 ? 16.057 -7.100 -24.284 1.00 93.62 117 LEU A C 1
ATOM 918 O O . LEU A 1 117 ? 17.086 -7.340 -24.920 1.00 93.62 117 LEU A O 1
ATOM 922 N N . ALA A 1 118 ? 14.920 -7.764 -24.502 1.00 93.88 118 ALA A N 1
ATOM 923 C CA . ALA A 1 118 ? 14.781 -8.792 -25.529 1.00 93.88 118 ALA A CA 1
ATOM 924 C C . ALA A 1 118 ? 15.004 -8.215 -26.938 1.00 93.88 118 ALA A C 1
ATOM 926 O O . ALA A 1 118 ? 15.735 -8.800 -27.744 1.00 93.88 118 ALA A O 1
ATOM 927 N N . GLN A 1 119 ? 14.444 -7.035 -27.221 1.00 92.94 119 GLN A N 1
ATOM 928 C CA . GLN A 1 119 ? 14.657 -6.329 -28.481 1.00 92.94 119 GLN A CA 1
ATOM 929 C C . GLN A 1 119 ? 16.138 -5.993 -28.674 1.00 92.94 119 GLN A C 1
ATOM 931 O O . GLN A 1 119 ? 16.698 -6.295 -29.731 1.00 92.94 119 GLN A O 1
ATOM 936 N N . ALA A 1 120 ? 16.799 -5.452 -27.647 1.00 90.81 120 ALA A N 1
ATOM 937 C CA . ALA A 1 120 ? 18.216 -5.113 -27.700 1.00 90.81 120 ALA A CA 1
ATOM 938 C C . ALA A 1 120 ? 19.121 -6.324 -27.971 1.00 90.81 120 ALA A C 1
ATOM 940 O O . ALA A 1 120 ? 20.121 -6.182 -28.674 1.00 90.81 120 ALA A O 1
ATOM 941 N N . ALA A 1 121 ? 18.772 -7.497 -27.433 1.00 91.75 121 ALA A N 1
ATOM 942 C CA . ALA A 1 121 ? 19.508 -8.740 -27.654 1.00 91.75 121 ALA A CA 1
ATOM 943 C C . ALA A 1 121 ? 19.373 -9.272 -29.093 1.00 91.75 121 ALA A C 1
ATOM 945 O O . ALA A 1 121 ? 20.277 -9.943 -29.590 1.00 91.75 121 ALA A O 1
ATOM 946 N N . SER A 1 122 ? 18.250 -8.986 -29.759 1.00 93.31 122 SER A N 1
ATOM 947 C CA . SER A 1 122 ? 17.992 -9.404 -31.146 1.00 93.31 122 SER A CA 1
ATOM 948 C C . SER A 1 122 ? 18.497 -8.412 -32.201 1.00 93.31 122 SER A C 1
ATOM 950 O O . SER A 1 122 ? 18.761 -8.794 -33.343 1.00 93.31 122 SER A O 1
ATOM 952 N N . GLU A 1 123 ? 18.628 -7.142 -31.824 1.00 93.31 123 GLU A N 1
ATOM 953 C CA . GLU A 1 123 ? 19.045 -6.063 -32.709 1.00 93.31 123 GLU A CA 1
ATOM 954 C C . GLU A 1 123 ? 20.564 -6.075 -32.904 1.00 93.31 123 GLU A C 1
ATOM 956 O O . GLU A 1 123 ? 21.309 -6.301 -31.956 1.00 93.31 123 GLU A O 1
ATOM 961 N N . ASN A 1 124 ? 21.038 -5.796 -34.120 1.00 91.44 124 ASN A N 1
ATOM 962 C CA . ASN A 1 124 ? 22.471 -5.717 -34.430 1.00 91.44 124 ASN A CA 1
ATOM 963 C C . ASN A 1 124 ? 22.927 -4.288 -34.753 1.00 91.44 124 ASN A C 1
ATOM 965 O O . ASN A 1 124 ? 24.129 -4.017 -34.735 1.00 91.44 124 ASN A O 1
ATOM 969 N N . ASP A 1 125 ? 22.000 -3.371 -35.052 1.00 90.12 125 ASP A N 1
ATOM 970 C CA . ASP A 1 125 ? 22.339 -1.980 -35.344 1.00 90.12 125 ASP A CA 1
ATOM 971 C C . ASP A 1 125 ? 22.767 -1.227 -34.063 1.00 90.12 125 ASP A C 1
ATOM 973 O O . ASP A 1 125 ? 21.952 -1.031 -33.152 1.00 90.12 125 ASP A O 1
ATOM 977 N N . PRO A 1 126 ? 24.020 -0.734 -33.976 1.00 87.44 126 PRO A N 1
ATOM 978 C CA . PRO A 1 126 ? 24.505 -0.019 -32.798 1.00 87.44 126 PRO A CA 1
ATOM 979 C C . PRO A 1 126 ? 23.752 1.289 -32.517 1.00 87.44 126 PRO A C 1
ATOM 981 O O . PRO A 1 126 ? 23.737 1.736 -31.369 1.00 87.44 126 PRO A O 1
ATOM 984 N N . VAL A 1 127 ? 23.146 1.924 -33.527 1.00 88.69 127 VAL A N 1
ATOM 985 C CA . VAL A 1 127 ? 22.341 3.140 -33.342 1.00 88.69 127 VAL A CA 1
ATOM 986 C C . VAL A 1 127 ? 21.028 2.791 -32.652 1.00 88.69 127 VAL A C 1
ATOM 988 O O . VAL A 1 127 ? 20.720 3.379 -31.616 1.00 88.69 127 VAL A O 1
ATOM 991 N N . VAL A 1 128 ? 20.301 1.797 -33.168 1.00 87.50 128 VAL A N 1
ATOM 992 C CA . VAL A 1 128 ? 19.032 1.335 -32.581 1.00 87.50 128 VAL A CA 1
ATOM 993 C C . VAL A 1 128 ? 19.254 0.842 -31.157 1.00 87.50 128 VAL A C 1
ATOM 995 O O . VAL A 1 128 ? 18.531 1.226 -30.242 1.00 87.50 128 VAL A O 1
ATOM 998 N N . GLN A 1 129 ? 20.310 0.070 -30.924 1.00 86.69 129 GLN A N 1
ATOM 999 C CA . GLN A 1 129 ? 20.604 -0.419 -29.587 1.00 86.69 129 GLN A CA 1
ATOM 1000 C C . GLN A 1 129 ? 20.976 0.700 -28.586 1.00 86.69 129 GLN A C 1
ATOM 1002 O O . GLN A 1 129 ? 20.674 0.578 -27.400 1.00 86.69 129 GLN A O 1
ATOM 1007 N N . ARG A 1 130 ? 21.614 1.801 -29.027 1.00 85.88 130 ARG A N 1
ATOM 1008 C CA . ARG A 1 130 ? 21.820 2.994 -28.175 1.00 8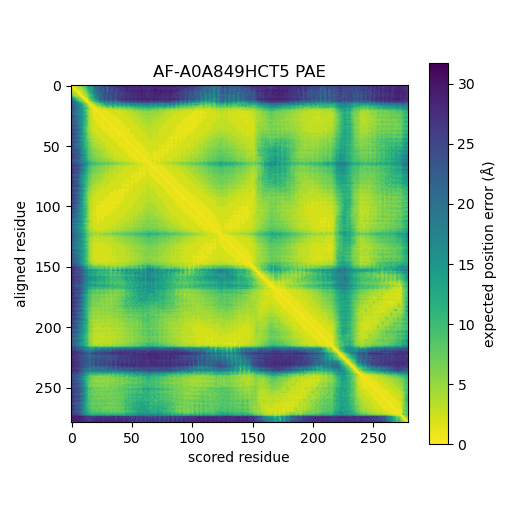5.88 130 ARG A CA 1
ATOM 1009 C C . ARG A 1 130 ? 20.497 3.670 -27.831 1.00 85.88 130 ARG A C 1
ATOM 1011 O O . ARG A 1 130 ? 20.324 4.104 -26.699 1.00 85.88 130 ARG A O 1
ATOM 1018 N N . THR A 1 131 ? 19.574 3.747 -28.785 1.00 87.94 131 THR A N 1
ATOM 1019 C CA . THR A 1 131 ? 18.224 4.258 -28.537 1.00 87.94 131 THR A CA 1
ATOM 1020 C C . THR A 1 131 ? 17.485 3.387 -27.519 1.00 87.94 131 THR A C 1
ATOM 1022 O O . THR A 1 131 ? 16.926 3.921 -26.566 1.00 87.94 131 THR A O 1
ATOM 1025 N N . ILE A 1 132 ? 17.554 2.057 -27.650 1.00 89.19 132 ILE A N 1
ATOM 1026 C CA . ILE A 1 132 ? 16.960 1.128 -26.677 1.00 89.19 132 ILE A CA 1
ATOM 1027 C C . ILE A 1 132 ? 17.582 1.310 -25.285 1.00 89.19 132 ILE A C 1
ATOM 1029 O O . ILE A 1 132 ? 16.854 1.330 -24.300 1.00 89.19 132 ILE A O 1
ATOM 1033 N N . ALA A 1 133 ? 18.899 1.522 -25.185 1.00 87.94 133 ALA A N 1
ATOM 1034 C CA . ALA A 1 133 ? 19.560 1.785 -23.904 1.00 87.94 133 ALA A CA 1
ATOM 1035 C C . ALA A 1 133 ? 18.988 2.998 -23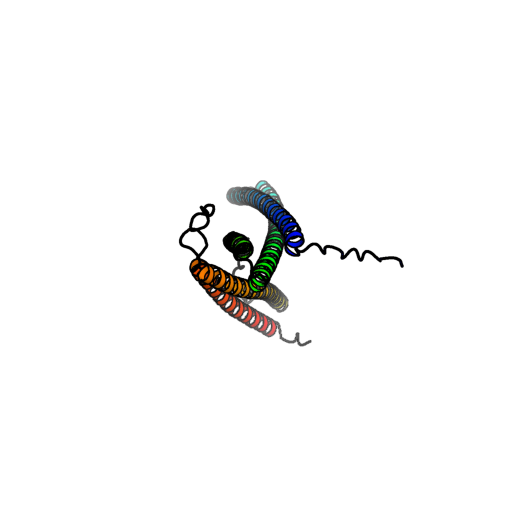.156 1.00 87.94 133 ALA A C 1
ATOM 1037 O O . ALA A 1 133 ? 18.770 2.907 -21.951 1.00 87.94 133 ALA A O 1
ATOM 1038 N N . VAL A 1 134 ? 18.667 4.086 -23.863 1.00 88.00 134 VAL A N 1
ATOM 1039 C CA . VAL A 1 134 ? 18.005 5.255 -23.256 1.00 88.00 134 VAL A CA 1
ATOM 1040 C C . VAL A 1 134 ? 16.624 4.883 -22.707 1.00 88.00 134 VAL A C 1
ATOM 1042 O O . VAL A 1 134 ? 16.262 5.306 -21.612 1.00 88.00 134 VAL A O 1
ATOM 1045 N N . PHE A 1 135 ? 15.854 4.068 -23.431 1.00 90.12 135 PHE A N 1
ATOM 1046 C CA . PHE A 1 135 ? 14.546 3.612 -22.955 1.00 90.12 135 PHE A CA 1
ATOM 1047 C C . PHE A 1 135 ? 14.648 2.667 -21.752 1.00 90.12 135 PHE A C 1
ATOM 1049 O O . PHE A 1 135 ? 13.864 2.810 -20.816 1.00 90.12 135 PHE A O 1
ATOM 1056 N N . VAL A 1 136 ? 15.624 1.751 -21.735 1.00 90.81 136 VAL A N 1
ATOM 1057 C CA . VAL A 1 136 ? 15.879 0.863 -20.586 1.00 90.81 136 VAL A CA 1
ATOM 1058 C C . VAL A 1 136 ? 16.255 1.674 -19.348 1.00 90.81 136 VAL A C 1
ATOM 1060 O O . VAL A 1 136 ? 15.717 1.422 -18.269 1.00 90.81 136 VAL A O 1
ATOM 1063 N N . GLU A 1 137 ? 17.140 2.663 -19.497 1.00 89.62 137 GLU A N 1
ATOM 1064 C CA . GLU A 1 137 ? 17.534 3.560 -18.409 1.00 89.62 137 GLU A CA 1
ATOM 1065 C C . GLU A 1 137 ? 16.322 4.334 -17.876 1.00 89.62 137 GLU A C 1
ATOM 1067 O O . GLU A 1 137 ? 16.003 4.219 -16.695 1.00 89.62 137 GLU A O 1
ATOM 1072 N N . ASN A 1 138 ? 15.576 5.024 -18.745 1.00 89.75 138 ASN A N 1
ATOM 1073 C CA . ASN A 1 138 ? 14.378 5.773 -18.352 1.00 89.75 138 ASN A CA 1
ATOM 1074 C C . ASN A 1 138 ? 13.324 4.888 -17.673 1.00 89.75 138 ASN A C 1
ATOM 1076 O O . ASN A 1 138 ? 12.740 5.281 -16.668 1.00 89.75 138 ASN A O 1
ATOM 1080 N N . ASN A 1 139 ? 13.082 3.681 -18.185 1.00 93.06 139 ASN A N 1
ATOM 1081 C CA . ASN A 1 139 ? 12.117 2.774 -17.576 1.00 93.06 139 ASN A CA 1
ATOM 1082 C C . ASN A 1 139 ? 12.570 2.301 -16.186 1.00 93.06 139 ASN A C 1
ATOM 1084 O O . ASN A 1 139 ? 11.765 2.260 -15.258 1.00 93.06 139 ASN A O 1
ATOM 1088 N N . SER A 1 140 ? 13.862 2.002 -16.033 1.00 89.56 140 SER A N 1
ATOM 1089 C CA . SER A 1 140 ? 14.457 1.626 -14.746 1.00 89.56 140 SER A CA 1
ATOM 1090 C C . SER A 1 140 ? 14.336 2.768 -13.727 1.00 89.56 140 SER A C 1
ATOM 1092 O O . SER A 1 140 ? 13.960 2.535 -12.580 1.00 89.56 140 SER A O 1
ATOM 1094 N N . LEU A 1 141 ? 14.581 4.012 -14.157 1.00 88.50 141 LEU A N 1
ATOM 1095 C CA . LEU A 1 141 ? 14.400 5.211 -13.332 1.00 88.50 141 LEU A CA 1
ATOM 1096 C C . LEU A 1 141 ? 12.960 5.369 -12.841 1.00 88.50 141 LEU A C 1
ATOM 1098 O O . LEU A 1 141 ? 12.742 5.648 -11.665 1.00 88.50 141 LEU A O 1
ATOM 1102 N N . GLU A 1 142 ? 11.977 5.173 -13.718 1.00 91.56 142 GLU A N 1
ATOM 1103 C CA . GLU A 1 142 ? 10.568 5.317 -13.348 1.00 91.56 142 GLU A CA 1
ATOM 1104 C C . GLU A 1 142 ? 10.084 4.195 -12.419 1.00 91.56 142 GLU A C 1
ATOM 1106 O O . GLU A 1 142 ? 9.375 4.478 -11.455 1.00 91.56 142 GLU A O 1
ATOM 1111 N N . ILE A 1 143 ? 10.506 2.938 -12.628 1.00 91.94 143 ILE A N 1
ATOM 1112 C CA . ILE A 1 143 ? 10.227 1.842 -11.675 1.00 91.94 143 ILE A CA 1
ATOM 1113 C C . ILE A 1 143 ? 10.781 2.204 -10.294 1.00 91.94 143 ILE A C 1
ATOM 1115 O O . ILE A 1 143 ? 10.076 2.124 -9.288 1.00 91.94 143 ILE A O 1
ATOM 1119 N N . ALA A 1 144 ? 12.032 2.658 -10.254 1.00 88.56 144 ALA A N 1
ATOM 1120 C CA . ALA A 1 144 ? 12.688 3.044 -9.019 1.00 88.56 144 ALA A CA 1
ATOM 1121 C C . ALA A 1 144 ? 11.979 4.221 -8.326 1.00 88.56 144 ALA A C 1
ATOM 1123 O O . ALA A 1 144 ? 11.740 4.182 -7.120 1.00 88.56 144 ALA A O 1
ATOM 1124 N N . ARG A 1 145 ? 11.569 5.239 -9.089 1.00 89.44 145 ARG A N 1
ATOM 1125 C CA . ARG A 1 145 ? 10.785 6.373 -8.587 1.00 89.44 145 ARG A CA 1
ATOM 1126 C C . ARG A 1 145 ? 9.458 5.923 -7.978 1.00 89.44 145 ARG A C 1
ATOM 1128 O O . ARG A 1 145 ? 9.121 6.370 -6.887 1.00 89.44 145 ARG A O 1
ATOM 1135 N N . LEU A 1 146 ? 8.719 5.044 -8.655 1.00 91.81 146 LEU A N 1
ATOM 1136 C CA . LEU A 1 146 ? 7.433 4.528 -8.175 1.00 91.81 146 LEU A CA 1
ATOM 1137 C C . LEU A 1 146 ? 7.576 3.716 -6.879 1.00 91.81 146 LEU A C 1
ATOM 1139 O O . LEU A 1 146 ? 6.704 3.797 -6.017 1.00 91.81 146 LEU A O 1
ATOM 1143 N N . ARG A 1 147 ? 8.679 2.975 -6.715 1.00 89.06 147 ARG A N 1
ATOM 1144 C CA . ARG A 1 147 ? 8.995 2.227 -5.483 1.00 89.06 147 ARG A CA 1
ATOM 1145 C C . ARG A 1 147 ? 9.396 3.122 -4.307 1.00 89.06 147 ARG A C 1
ATOM 1147 O O . ARG A 1 147 ? 9.248 2.711 -3.163 1.00 89.06 147 ARG A O 1
ATOM 1154 N N . LEU A 1 148 ? 9.883 4.334 -4.574 1.00 87.75 148 LEU A N 1
ATOM 1155 C CA . LEU A 1 148 ? 10.205 5.323 -3.539 1.00 87.75 148 LEU A CA 1
ATOM 1156 C C . LEU A 1 148 ? 8.986 6.110 -3.049 1.00 87.75 148 LEU A C 1
ATOM 1158 O O . LEU A 1 148 ? 9.081 6.812 -2.041 1.00 87.75 148 LEU A O 1
ATOM 1162 N N . LEU A 1 149 ? 7.853 6.034 -3.752 1.00 87.75 149 LEU A N 1
ATOM 1163 C CA . LEU A 1 149 ? 6.633 6.682 -3.291 1.00 87.75 149 LEU A CA 1
ATOM 1164 C C . LEU A 1 149 ? 6.163 6.016 -1.992 1.00 87.75 149 LEU A C 1
ATOM 1166 O O . LEU A 1 149 ? 6.092 4.785 -1.943 1.00 87.75 149 LEU A O 1
ATOM 1170 N N . PRO A 1 150 ? 5.776 6.795 -0.965 1.00 82.69 150 PRO A N 1
ATOM 1171 C CA . PRO A 1 150 ? 5.277 6.228 0.279 1.00 82.69 150 PRO A CA 1
ATOM 1172 C C . PRO A 1 150 ? 4.102 5.296 -0.020 1.00 82.69 150 PRO A C 1
ATOM 1174 O O . PRO A 1 150 ? 3.222 5.612 -0.834 1.00 82.69 150 PRO A O 1
ATOM 1177 N N . GLU A 1 151 ? 4.120 4.110 0.579 1.00 83.62 151 GLU A N 1
ATOM 1178 C CA . GLU A 1 151 ? 2.943 3.254 0.567 1.00 83.62 151 GLU A CA 1
ATOM 1179 C C . GLU A 1 151 ? 1.903 3.827 1.532 1.00 83.62 151 GLU A C 1
ATOM 1181 O O . GLU A 1 151 ? 2.275 4.366 2.579 1.00 83.62 151 GLU A O 1
ATOM 1186 N N . PRO A 1 152 ? 0.605 3.738 1.202 1.00 81.50 152 PRO A N 1
ATOM 1187 C CA . PRO A 1 152 ? -0.442 4.024 2.171 1.00 81.50 152 PRO A CA 1
ATOM 1188 C C . PRO A 1 152 ? -0.189 3.200 3.435 1.00 81.50 152 PRO A C 1
ATOM 1190 O O . PRO A 1 152 ? -0.040 1.981 3.345 1.00 81.50 152 PRO A O 1
ATOM 1193 N N . GLU A 1 153 ? -0.092 3.865 4.589 1.00 73.00 153 GLU A N 1
ATOM 1194 C CA . GLU A 1 153 ? 0.277 3.212 5.844 1.00 73.00 153 GLU A CA 1
ATOM 1195 C C . GLU A 1 153 ? -0.693 2.067 6.152 1.00 73.00 153 GLU A C 1
ATOM 1197 O O . GLU A 1 153 ? -1.874 2.277 6.428 1.00 73.00 153 GLU A O 1
ATOM 1202 N N . ILE A 1 154 ? -0.179 0.839 6.138 1.00 64.00 154 ILE A N 1
ATOM 1203 C CA . ILE A 1 154 ? -0.859 -0.291 6.757 1.00 64.00 154 ILE A CA 1
ATOM 1204 C C . ILE A 1 154 ? -0.485 -0.221 8.230 1.00 64.00 154 ILE A C 1
ATOM 1206 O O . ILE A 1 154 ? 0.545 -0.747 8.652 1.00 64.00 154 ILE A O 1
ATOM 1210 N N . THR A 1 155 ? -1.289 0.478 9.027 1.00 68.25 155 THR A N 1
ATOM 1211 C CA . THR A 1 155 ? -1.102 0.443 10.474 1.00 68.25 155 THR A CA 1
ATOM 1212 C C . THR A 1 155 ? -1.373 -0.986 10.935 1.00 68.25 155 THR A C 1
ATOM 1214 O O . THR A 1 155 ? -2.508 -1.463 10.885 1.00 68.25 155 THR A O 1
ATOM 1217 N N . LEU A 1 156 ? -0.325 -1.699 11.358 1.00 68.25 156 LEU A N 1
ATOM 1218 C CA . LEU A 1 156 ? -0.508 -2.957 12.067 1.00 68.25 156 LEU A CA 1
ATOM 1219 C C . LEU A 1 156 ? -1.277 -2.629 13.339 1.00 68.25 156 LEU A C 1
ATOM 1221 O O . LEU A 1 156 ? -0.737 -1.981 14.240 1.00 68.25 156 LEU A O 1
ATOM 1225 N N . GLU A 1 157 ? -2.535 -3.064 13.409 1.00 74.94 157 GLU A N 1
ATOM 1226 C CA . GLU A 1 157 ? -3.301 -2.948 14.641 1.00 74.94 157 GLU A CA 1
ATOM 1227 C C . GLU A 1 157 ? -2.469 -3.580 15.771 1.00 74.94 157 GLU A C 1
ATOM 1229 O O . GLU A 1 157 ? -1.789 -4.596 15.547 1.00 74.94 157 GLU A O 1
ATOM 1234 N N . PRO A 1 158 ? -2.421 -2.964 16.962 1.00 80.44 158 PRO A N 1
ATOM 1235 C CA . PRO A 1 158 ? -1.756 -3.578 18.096 1.00 80.44 158 PRO A CA 1
ATOM 1236 C C . PRO A 1 158 ? -2.411 -4.928 18.383 1.00 80.44 158 PRO A C 1
ATOM 1238 O O . PRO A 1 158 ? -3.607 -5.115 18.145 1.00 80.44 158 PRO A O 1
ATOM 1241 N N . LEU A 1 159 ? -1.619 -5.868 18.899 1.00 76.81 159 LEU A N 1
ATOM 1242 C CA . LEU A 1 159 ? -2.134 -7.170 19.298 1.00 76.81 159 LEU A CA 1
ATOM 1243 C C . LEU A 1 159 ? -3.307 -6.950 20.268 1.00 76.81 159 LEU A C 1
ATOM 1245 O O . LEU A 1 159 ? -3.107 -6.304 21.297 1.00 76.81 159 LEU A O 1
ATOM 1249 N N . PRO A 1 160 ? -4.517 -7.450 19.976 1.00 79.00 160 PRO A N 1
ATOM 1250 C CA . PRO A 1 160 ? -5.634 -7.243 20.876 1.00 79.00 160 PRO A CA 1
ATOM 1251 C C . PRO A 1 160 ? -5.388 -7.997 22.189 1.00 79.00 160 PRO A C 1
ATOM 1253 O O . PRO A 1 160 ? -5.319 -9.230 22.240 1.00 79.00 160 PRO A O 1
ATOM 1256 N N . GLU A 1 161 ? -5.234 -7.237 23.269 1.00 85.81 161 GLU A N 1
ATOM 1257 C CA . GLU A 1 161 ? -5.057 -7.760 24.618 1.00 85.81 161 GLU A CA 1
ATOM 1258 C C . GLU A 1 161 ? -6.432 -7.981 25.255 1.00 85.81 161 GLU A C 1
ATOM 1260 O O . GLU A 1 161 ? -7.071 -7.059 25.754 1.00 85.81 161 GLU A O 1
ATOM 1265 N N . TYR A 1 162 ? -6.922 -9.223 25.204 1.00 83.38 162 TYR A N 1
ATOM 1266 C CA . TYR A 1 162 ? -8.154 -9.609 25.897 1.00 83.38 162 TYR A CA 1
ATOM 1267 C C . TYR A 1 162 ? -7.842 -10.301 27.215 1.00 83.38 162 TYR A C 1
ATOM 1269 O O . TYR A 1 162 ? -7.566 -11.507 27.245 1.00 83.38 162 TYR A O 1
ATOM 1277 N N . ASP A 1 163 ? -7.897 -9.550 28.307 1.00 88.19 163 ASP A N 1
ATOM 1278 C CA . ASP A 1 163 ? -7.763 -10.118 29.643 1.00 88.19 163 ASP A CA 1
ATOM 1279 C C . ASP A 1 163 ? -8.944 -11.035 29.961 1.00 88.19 163 ASP A C 1
ATOM 1281 O O . ASP A 1 163 ? -10.092 -10.752 29.605 1.00 88.19 163 ASP A O 1
ATOM 1285 N N . ILE A 1 164 ? -8.643 -12.168 30.595 1.00 86.25 164 ILE A N 1
ATOM 1286 C CA . ILE A 1 164 ? -9.649 -13.104 31.094 1.00 86.25 164 ILE A CA 1
ATOM 1287 C C . ILE A 1 164 ? -10.001 -12.658 32.505 1.00 86.25 164 ILE A C 1
ATOM 1289 O O . ILE A 1 164 ? -9.162 -12.697 33.404 1.00 86.25 164 ILE A O 1
ATOM 1293 N N . GLU A 1 165 ? -11.238 -12.229 32.694 1.00 90.31 165 GLU A N 1
ATOM 1294 C CA . GLU A 1 165 ? -11.748 -11.810 33.990 1.00 90.31 165 GLU A CA 1
ATOM 1295 C C . GLU A 1 165 ? -12.459 -12.984 34.673 1.00 90.31 165 GLU A C 1
ATOM 1297 O O . GLU A 1 165 ? -13.085 -13.812 34.017 1.00 90.31 165 GLU A O 1
ATOM 1302 N N . GLU A 1 166 ? -12.443 -13.041 36.009 1.00 87.69 166 GLU A N 1
ATOM 1303 C CA . GLU A 1 166 ? -13.124 -14.114 36.763 1.00 87.69 166 GLU A CA 1
ATOM 1304 C C . GLU A 1 166 ? -14.639 -14.185 36.497 1.00 87.69 166 GLU A C 1
ATOM 1306 O O . GLU A 1 166 ? -15.262 -15.227 36.698 1.00 87.69 166 GLU A O 1
ATOM 1311 N N . ARG A 1 167 ? -15.239 -13.075 36.050 1.00 89.25 167 ARG A N 1
ATOM 1312 C CA . ARG A 1 167 ? -16.661 -12.978 35.695 1.00 89.25 167 ARG A CA 1
ATOM 1313 C C . ARG A 1 167 ? -16.972 -13.390 34.255 1.00 89.25 167 ARG A C 1
ATOM 1315 O O . ARG A 1 167 ? -18.149 -13.424 33.905 1.00 89.25 167 ARG A O 1
ATOM 1322 N N . ASP A 1 168 ? -15.960 -13.661 33.430 1.00 87.94 168 ASP A N 1
ATOM 1323 C CA . ASP A 1 168 ? -16.176 -14.083 32.050 1.00 87.94 168 ASP A CA 1
ATOM 1324 C C . ASP A 1 168 ? -16.818 -15.471 32.029 1.00 87.94 168 ASP A C 1
ATOM 1326 O O . ASP A 1 168 ? -16.215 -16.481 32.402 1.00 87.94 168 ASP A O 1
ATOM 1330 N N . GLY A 1 169 ? -18.062 -15.526 31.568 1.00 91.25 169 GLY A N 1
ATOM 1331 C CA . GLY A 1 169 ? -18.746 -16.777 31.319 1.00 91.25 169 GLY A CA 1
ATOM 1332 C C . GLY A 1 169 ? -18.306 -17.419 29.997 1.00 91.25 169 GLY A C 1
ATOM 1333 O O . GLY A 1 169 ? -17.561 -16.848 29.195 1.00 91.25 169 GLY A O 1
ATOM 1334 N N . PRO A 1 170 ? -18.816 -18.626 29.699 1.00 90.25 170 PRO A N 1
ATOM 1335 C CA . PRO A 1 170 ? -18.531 -19.309 28.439 1.00 90.25 170 PRO A CA 1
ATOM 1336 C C . PRO A 1 170 ? -18.907 -18.509 27.182 1.00 90.25 170 PRO A C 1
ATOM 1338 O O . PRO A 1 170 ? -18.335 -18.745 26.120 1.00 90.25 170 PRO A O 1
ATOM 1341 N N . VAL A 1 171 ? -19.881 -17.595 27.267 1.00 90.44 171 VAL A N 1
ATOM 1342 C CA . VAL A 1 171 ? -20.314 -16.771 26.128 1.00 90.44 171 VAL A CA 1
ATOM 1343 C C . VAL A 1 171 ? -19.284 -15.682 25.839 1.00 90.44 171 VAL A C 1
ATOM 1345 O O . VAL A 1 171 ? -18.861 -15.535 24.694 1.00 90.44 171 VAL A O 1
ATOM 1348 N N . GLU A 1 172 ? -18.833 -14.975 26.870 1.00 91.44 172 GLU A N 1
ATOM 1349 C CA . GLU A 1 172 ? -17.829 -13.914 26.792 1.00 91.44 172 GLU A CA 1
ATOM 1350 C C . GLU A 1 172 ? -16.491 -14.470 26.292 1.00 91.44 172 GLU A C 1
ATOM 1352 O O . GLU A 1 172 ? -15.882 -13.908 25.380 1.00 91.44 172 GLU A O 1
ATOM 1357 N N . LEU A 1 173 ? -16.074 -15.633 26.805 1.00 88.12 173 LEU A N 1
ATOM 1358 C CA . LEU A 1 173 ? -14.858 -16.318 26.355 1.00 88.12 173 LEU A CA 1
ATOM 1359 C C . LEU A 1 173 ? -14.915 -16.692 24.866 1.00 88.12 173 LEU A C 1
ATOM 1361 O O . LEU A 1 173 ? -13.921 -16.537 24.155 1.00 88.12 173 LEU A O 1
ATOM 1365 N N . ARG A 1 174 ? -16.075 -17.137 24.359 1.00 87.06 174 ARG A N 1
ATOM 1366 C CA . ARG A 1 174 ? -16.262 -17.422 22.923 1.00 87.06 174 ARG A CA 1
ATOM 1367 C C . ARG A 1 174 ? -16.227 -16.156 22.077 1.00 87.06 174 ARG A C 1
ATOM 1369 O O . ARG A 1 174 ? -15.639 -16.179 21.002 1.00 87.06 174 ARG A O 1
ATOM 1376 N N . GLN A 1 175 ? -16.827 -15.064 22.549 1.00 87.75 175 GLN A N 1
ATOM 1377 C CA . GLN A 1 175 ? -16.768 -13.778 21.851 1.00 87.75 175 GLN A CA 1
ATOM 1378 C C . GLN A 1 175 ? -15.323 -13.277 21.752 1.00 87.75 175 GLN A C 1
ATOM 1380 O O . GLN A 1 175 ? -14.874 -12.945 20.658 1.00 87.75 175 GLN A O 1
ATOM 1385 N N . LYS A 1 176 ? -14.565 -13.309 22.857 1.00 91.44 176 LYS A N 1
ATOM 1386 C CA . LYS A 1 176 ? -13.134 -12.959 22.874 1.00 91.44 176 LYS A CA 1
ATOM 1387 C C . LYS A 1 176 ? -12.314 -13.856 21.938 1.00 91.44 176 LYS A C 1
ATOM 1389 O O . LYS A 1 176 ? -11.485 -13.350 21.187 1.00 91.44 176 LYS A O 1
ATOM 1394 N N . ALA A 1 177 ? -12.579 -15.166 21.917 1.00 87.44 177 ALA A N 1
ATOM 1395 C CA . ALA A 1 177 ? -11.931 -16.088 20.981 1.00 87.44 177 ALA A CA 1
ATOM 1396 C C . ALA A 1 177 ? -12.239 -15.744 19.513 1.00 87.44 177 ALA A C 1
ATOM 1398 O O . ALA A 1 177 ? -11.322 -15.700 18.699 1.00 87.44 177 ALA A O 1
ATOM 1399 N N . GLY A 1 178 ? -13.500 -15.441 19.186 1.00 87.06 178 GLY A N 1
ATOM 1400 C CA . GLY A 1 178 ? -13.900 -15.039 17.835 1.00 87.06 178 GLY A CA 1
ATOM 1401 C C . GLY A 1 178 ? -13.262 -13.722 17.383 1.00 87.06 178 GLY A C 1
ATOM 1402 O O . GLY A 1 178 ? -12.856 -13.603 16.231 1.00 87.06 178 GLY A O 1
ATOM 1403 N N . LEU A 1 179 ? -13.106 -12.750 18.289 1.00 89.00 179 LEU A N 1
ATOM 1404 C CA . LEU A 1 179 ? -12.389 -11.502 18.001 1.00 89.00 179 LEU A CA 1
ATOM 1405 C C . LEU A 1 179 ? -10.896 -11.740 17.733 1.00 89.00 179 LEU A C 1
ATOM 1407 O O . LEU A 1 179 ? -10.340 -11.149 16.809 1.00 89.00 179 LEU A O 1
ATOM 1411 N N . LEU A 1 180 ? -10.252 -12.633 18.494 1.00 88.50 180 LEU A N 1
ATOM 1412 C CA . LEU A 1 180 ? -8.868 -13.039 18.233 1.00 88.50 180 LEU A CA 1
ATOM 1413 C C . LEU A 1 180 ? -8.728 -13.742 16.881 1.00 88.50 180 LEU A C 1
ATOM 1415 O O . LEU A 1 180 ? -7.817 -13.431 16.125 1.00 88.50 180 LEU A O 1
ATOM 1419 N N . GLU A 1 181 ? -9.629 -14.658 16.538 1.00 88.94 181 GLU A N 1
ATOM 1420 C CA . GLU A 1 181 ? -9.605 -15.335 15.234 1.00 88.94 181 GLU A CA 1
ATOM 1421 C C . GLU A 1 181 ? -9.800 -14.358 14.076 1.00 88.94 181 GLU A C 1
ATOM 1423 O O . GLU A 1 181 ? -9.079 -14.431 13.082 1.00 88.94 181 GLU A O 1
ATOM 1428 N N . PHE A 1 182 ? -10.710 -13.395 14.230 1.00 86.50 182 PHE A N 1
ATOM 1429 C CA . PHE A 1 182 ? -10.875 -12.313 13.268 1.00 86.50 182 PHE A CA 1
ATOM 1430 C C . PHE A 1 182 ? -9.578 -11.508 13.089 1.00 86.50 182 PHE A C 1
ATOM 1432 O O . PHE A 1 182 ? -9.156 -11.279 11.956 1.00 86.50 182 PHE A O 1
ATOM 1439 N N . ALA A 1 183 ? -8.903 -11.140 14.183 1.00 86.25 183 ALA A N 1
ATOM 1440 C CA . ALA A 1 183 ? -7.613 -10.452 14.120 1.00 86.25 183 ALA A CA 1
ATOM 1441 C C . ALA A 1 183 ? -6.520 -11.307 13.450 1.00 86.25 183 ALA A C 1
ATOM 1443 O O . ALA A 1 183 ? -5.773 -10.799 12.618 1.00 86.25 183 ALA A O 1
ATOM 1444 N N . ALA A 1 184 ? -6.447 -12.610 13.754 1.00 86.31 184 A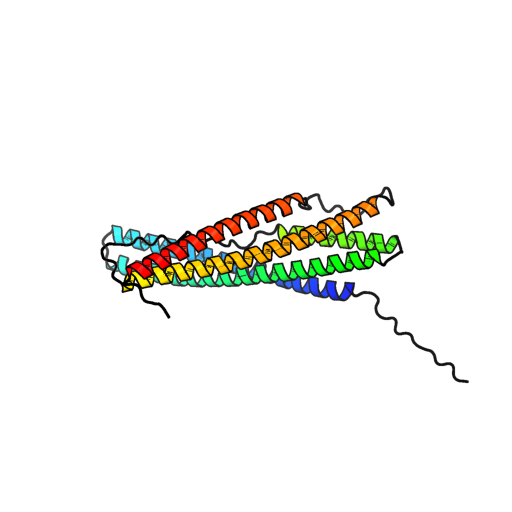LA A N 1
ATOM 1445 C CA . ALA A 1 184 ? -5.506 -13.526 13.104 1.00 86.31 184 ALA A CA 1
ATOM 1446 C C . ALA A 1 184 ? -5.711 -13.568 11.584 1.00 86.31 184 ALA A C 1
ATOM 1448 O O . ALA A 1 184 ? -4.735 -13.473 10.846 1.00 86.31 184 ALA A O 1
ATOM 1449 N N . ASN A 1 185 ? -6.963 -13.647 11.121 1.00 88.38 185 ASN A N 1
ATOM 1450 C CA . ASN A 1 185 ? -7.277 -13.653 9.692 1.00 88.38 185 ASN A CA 1
ATOM 1451 C C . ASN A 1 185 ? -6.828 -12.348 9.008 1.00 88.38 185 ASN A C 1
ATOM 1453 O O . ASN A 1 185 ? -6.245 -12.399 7.929 1.00 88.38 185 ASN A O 1
ATOM 1457 N N . ARG A 1 186 ? -7.009 -11.183 9.655 1.00 85.62 186 ARG A N 1
ATOM 1458 C CA . ARG A 1 186 ? -6.499 -9.903 9.123 1.00 85.62 186 ARG A CA 1
ATOM 1459 C C . ARG A 1 186 ? -4.974 -9.896 8.990 1.00 85.62 186 ARG A C 1
ATOM 1461 O O . ARG A 1 186 ? -4.452 -9.413 7.988 1.00 85.62 186 ARG A O 1
ATOM 1468 N N . TYR A 1 187 ? -4.249 -10.445 9.966 1.00 86.00 187 TYR A N 1
ATOM 1469 C CA . TYR A 1 187 ? -2.790 -10.555 9.863 1.00 86.00 187 TYR A CA 1
ATOM 1470 C C . TYR A 1 187 ? -2.347 -11.542 8.772 1.00 86.00 187 TYR A C 1
ATOM 1472 O O . TYR A 1 187 ? -1.319 -11.311 8.141 1.00 86.00 187 TYR A O 1
ATOM 1480 N N . GLU A 1 188 ? -3.104 -12.608 8.502 1.00 89.06 188 GLU A N 1
ATOM 1481 C CA . GLU A 1 188 ? -2.824 -13.525 7.383 1.00 89.06 188 GLU A CA 1
ATOM 1482 C C . GLU A 1 188 ? -3.022 -12.863 6.015 1.00 89.06 188 GLU A C 1
ATOM 1484 O O . GLU A 1 188 ? -2.220 -13.064 5.097 1.00 89.06 188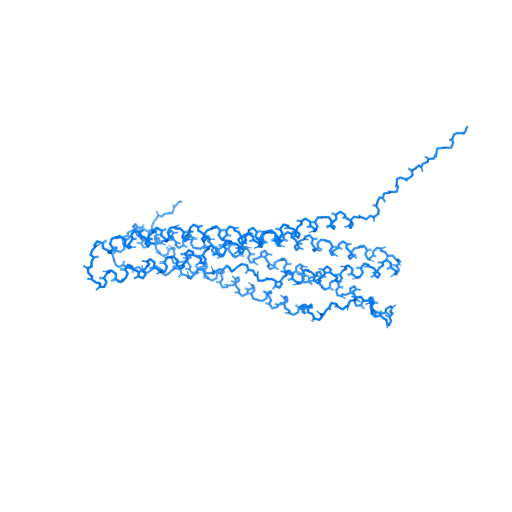 GLU A O 1
ATOM 1489 N N . GLU A 1 189 ? -4.058 -12.035 5.872 1.00 87.62 189 GLU A N 1
ATOM 1490 C CA . GLU A 1 189 ? -4.264 -11.218 4.673 1.00 87.62 189 GLU A CA 1
ATOM 1491 C C . GLU A 1 189 ? -3.083 -10.258 4.459 1.00 87.62 189 GLU A C 1
ATOM 1493 O O . GLU A 1 189 ? -2.537 -10.178 3.355 1.00 87.62 189 GLU A O 1
ATOM 1498 N N . GLN A 1 190 ? -2.620 -9.594 5.525 1.00 86.12 190 GLN A N 1
ATOM 1499 C CA . GLN A 1 190 ? -1.427 -8.738 5.484 1.00 86.12 190 GLN A CA 1
ATOM 1500 C C . GLN A 1 190 ? -0.153 -9.526 5.153 1.00 86.12 190 GLN A C 1
ATOM 1502 O O . GLN A 1 190 ? 0.664 -9.070 4.356 1.00 86.12 190 GLN A O 1
ATOM 1507 N N . GLN A 1 191 ? 0.013 -10.729 5.705 1.00 87.62 191 GLN A N 1
ATOM 1508 C CA . GLN A 1 191 ? 1.148 -11.594 5.388 1.00 87.62 191 GLN A CA 1
ATOM 1509 C C . GLN A 1 191 ? 1.158 -11.976 3.903 1.00 87.62 191 GLN A C 1
ATOM 1511 O O . GLN A 1 191 ? 2.201 -11.900 3.254 1.00 87.62 191 GLN A O 1
ATOM 1516 N N . THR A 1 192 ? -0.001 -12.341 3.353 1.00 89.25 192 THR A N 1
ATOM 1517 C CA . THR A 1 192 ? -0.155 -12.665 1.927 1.00 89.25 192 THR A CA 1
ATOM 1518 C C . THR A 1 192 ? 0.207 -11.465 1.052 1.00 89.25 192 THR A C 1
ATOM 1520 O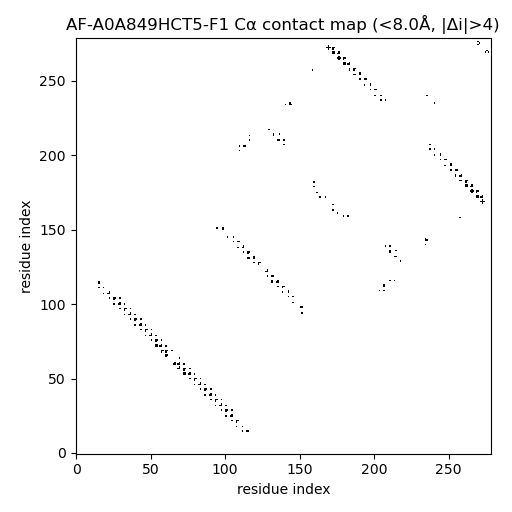 O . THR A 1 192 ? 0.908 -11.615 0.051 1.00 89.25 192 THR A O 1
ATOM 1523 N N . TYR A 1 193 ? -0.223 -10.265 1.447 1.00 87.06 193 TYR A N 1
ATOM 1524 C CA . TYR A 1 193 ? 0.151 -9.020 0.780 1.00 87.06 193 TYR A CA 1
ATOM 1525 C C . TYR A 1 193 ? 1.673 -8.807 0.775 1.00 87.06 193 TYR A C 1
ATOM 1527 O O . TYR A 1 193 ? 2.257 -8.626 -0.293 1.00 87.06 193 TYR A O 1
ATOM 1535 N N . PHE A 1 194 ? 2.345 -8.922 1.925 1.00 86.62 194 PHE A N 1
ATOM 1536 C CA . PHE A 1 194 ? 3.801 -8.750 1.998 1.00 86.62 194 PHE A CA 1
ATOM 1537 C C . PHE A 1 194 ? 4.578 -9.826 1.228 1.00 86.62 194 PHE A C 1
ATOM 1539 O O . PHE A 1 194 ? 5.647 -9.543 0.690 1.00 86.62 194 PHE A O 1
ATOM 1546 N N . GLN A 1 195 ? 4.056 -11.051 1.129 1.00 89.44 195 GLN A N 1
ATOM 1547 C CA . GLN A 1 195 ? 4.648 -12.096 0.286 1.00 89.44 195 GLN A CA 1
ATOM 1548 C C . GLN A 1 195 ? 4.585 -11.740 -1.200 1.00 89.44 195 GLN A C 1
ATOM 1550 O O . GLN A 1 195 ? 5.560 -11.949 -1.922 1.00 89.44 195 GLN A O 1
ATOM 1555 N N . GLN A 1 196 ? 3.463 -11.176 -1.654 1.00 89.94 196 GLN A N 1
ATOM 1556 C CA . GLN A 1 196 ? 3.331 -10.693 -3.030 1.00 89.94 196 GLN A CA 1
ATOM 1557 C C . GLN A 1 196 ? 4.311 -9.550 -3.304 1.00 89.94 196 GLN A C 1
ATOM 1559 O O . GLN A 1 196 ? 5.045 -9.610 -4.287 1.00 89.94 196 GLN A O 1
ATOM 1564 N N . GLN A 1 197 ? 4.400 -8.566 -2.405 1.00 88.56 197 GLN A N 1
ATOM 1565 C CA . GLN A 1 197 ? 5.348 -7.458 -2.544 1.00 88.56 197 GLN A CA 1
ATOM 1566 C C . GLN A 1 197 ? 6.803 -7.920 -2.612 1.00 88.56 197 GLN A C 1
ATOM 1568 O O . GLN A 1 197 ? 7.560 -7.449 -3.458 1.00 88.56 197 GLN A O 1
ATOM 1573 N N . LEU A 1 198 ? 7.191 -8.870 -1.757 1.00 88.88 198 LEU A N 1
ATOM 1574 C CA . LEU A 1 198 ? 8.533 -9.443 -1.772 1.00 88.88 198 LEU A CA 1
ATOM 1575 C C . LEU A 1 198 ? 8.833 -10.121 -3.117 1.00 88.88 198 LEU A C 1
ATOM 1577 O O . LEU A 1 198 ? 9.894 -9.903 -3.699 1.00 88.88 198 LEU A O 1
ATOM 1581 N N . ALA A 1 199 ? 7.889 -10.908 -3.640 1.00 90.69 199 ALA A N 1
ATOM 1582 C CA . ALA A 1 199 ? 8.044 -11.557 -4.938 1.00 90.69 199 ALA A CA 1
ATOM 1583 C C . ALA A 1 199 ? 8.211 -10.539 -6.080 1.00 90.69 199 ALA A C 1
ATOM 1585 O O . ALA A 1 199 ? 9.040 -10.746 -6.966 1.00 90.69 199 ALA A O 1
ATOM 1586 N N . GLU A 1 200 ? 7.463 -9.435 -6.049 1.00 90.19 200 GLU A N 1
ATOM 1587 C CA . GLU A 1 200 ? 7.591 -8.352 -7.027 1.00 90.19 200 GLU A CA 1
ATOM 1588 C C . GLU A 1 200 ? 8.940 -7.625 -6.918 1.00 90.19 200 GLU A C 1
ATOM 1590 O O . GLU A 1 200 ? 9.592 -7.400 -7.935 1.00 90.19 200 GLU A O 1
ATOM 1595 N N . LEU A 1 201 ? 9.408 -7.305 -5.706 1.00 90.00 201 LEU A N 1
ATOM 1596 C CA . LEU A 1 201 ? 10.707 -6.650 -5.501 1.00 90.00 201 LEU A CA 1
ATOM 1597 C C . LEU A 1 201 ? 11.878 -7.514 -5.973 1.00 90.00 201 LEU A C 1
ATOM 1599 O O . LEU A 1 201 ? 12.832 -6.995 -6.550 1.00 90.00 201 LEU A O 1
ATOM 1603 N N . LEU A 1 202 ? 11.803 -8.831 -5.775 1.00 90.38 202 LEU A N 1
ATOM 1604 C CA . LEU A 1 202 ? 12.808 -9.762 -6.292 1.00 90.38 202 LEU A CA 1
ATOM 1605 C C . LEU A 1 202 ? 12.836 -9.779 -7.827 1.00 90.38 202 LEU A C 1
ATOM 1607 O O . LEU A 1 202 ? 13.910 -9.855 -8.426 1.00 90.38 202 LEU A O 1
ATOM 1611 N N . GLN A 1 203 ? 11.669 -9.682 -8.470 1.00 91.38 203 GLN A N 1
ATOM 1612 C CA . GLN A 1 203 ? 11.566 -9.584 -9.929 1.00 91.38 203 GLN A CA 1
ATOM 1613 C C . GLN A 1 203 ? 12.128 -8.253 -10.441 1.00 91.38 203 GLN A C 1
ATOM 1615 O O . GLN A 1 203 ? 12.876 -8.243 -11.420 1.00 91.38 203 GLN A O 1
ATOM 1620 N N . ASP A 1 204 ? 11.824 -7.149 -9.759 1.00 89.12 204 ASP A N 1
ATOM 1621 C CA . ASP A 1 204 ? 12.375 -5.833 -10.084 1.00 89.12 204 ASP A CA 1
ATOM 1622 C C . ASP A 1 204 ? 13.900 -5.824 -9.910 1.00 89.12 204 ASP A C 1
ATOM 1624 O O . ASP A 1 204 ? 14.615 -5.346 -10.788 1.00 89.12 204 ASP A O 1
ATOM 1628 N N . GLN A 1 205 ? 14.426 -6.412 -8.830 1.00 89.38 205 GLN A N 1
ATOM 1629 C CA . GLN A 1 205 ? 15.866 -6.543 -8.603 1.00 89.38 205 GLN A CA 1
ATOM 1630 C C . GLN A 1 205 ? 16.565 -7.298 -9.743 1.00 89.38 205 GLN A C 1
ATOM 1632 O O . GLN A 1 205 ? 17.630 -6.875 -10.202 1.00 89.38 205 GLN A O 1
ATOM 1637 N N . ASP A 1 206 ? 15.992 -8.411 -10.201 1.00 91.44 206 ASP A N 1
ATOM 1638 C CA . ASP A 1 206 ? 16.530 -9.157 -11.338 1.00 91.44 206 ASP A CA 1
ATOM 1639 C C . ASP A 1 206 ? 16.516 -8.317 -12.625 1.00 91.44 206 ASP A C 1
ATOM 1641 O O . ASP A 1 206 ? 17.524 -8.258 -13.337 1.00 91.44 206 ASP A O 1
ATOM 1645 N N . LEU A 1 207 ? 15.420 -7.597 -12.890 1.00 89.88 207 LEU A N 1
ATOM 1646 C CA . LEU A 1 207 ? 15.342 -6.671 -14.018 1.00 89.88 207 LEU A CA 1
ATOM 1647 C C . LEU A 1 207 ? 16.416 -5.577 -13.920 1.00 89.88 207 LEU A C 1
ATOM 1649 O O . LEU A 1 207 ? 17.111 -5.326 -14.901 1.00 89.88 207 LEU A O 1
ATOM 1653 N N . PHE A 1 208 ? 16.611 -4.963 -12.750 1.00 89.38 208 PHE A N 1
ATOM 1654 C CA . PHE A 1 208 ? 17.646 -3.946 -12.541 1.00 89.38 208 PHE A CA 1
ATOM 1655 C C . PHE A 1 208 ? 19.054 -4.489 -12.783 1.00 89.38 208 PHE A C 1
ATOM 1657 O O . PHE A 1 208 ? 19.866 -3.797 -13.399 1.00 89.38 208 PHE A O 1
ATOM 1664 N N . ARG A 1 209 ? 19.348 -5.724 -12.354 1.00 89.62 209 ARG A N 1
ATOM 1665 C CA . ARG A 1 209 ? 20.633 -6.381 -12.645 1.00 89.62 209 ARG A CA 1
ATOM 1666 C C . ARG A 1 209 ? 20.827 -6.569 -14.148 1.00 89.62 209 ARG A C 1
ATOM 1668 O O . ARG A 1 209 ? 21.843 -6.129 -14.679 1.00 89.62 209 ARG A O 1
ATOM 1675 N N . ARG A 1 210 ? 19.833 -7.131 -14.847 1.00 90.75 210 ARG A N 1
ATOM 1676 C CA . ARG A 1 210 ? 19.880 -7.331 -16.308 1.00 90.75 210 ARG A CA 1
ATOM 1677 C C . ARG A 1 210 ? 20.027 -6.012 -17.074 1.00 90.75 210 ARG A C 1
ATOM 1679 O O . ARG A 1 210 ? 20.843 -5.922 -17.991 1.00 90.75 210 ARG A O 1
ATOM 1686 N N . SER A 1 211 ? 19.283 -4.980 -16.679 1.00 88.31 211 SER A N 1
ATOM 1687 C CA . SER A 1 211 ? 19.401 -3.624 -17.225 1.00 88.31 211 SER A CA 1
ATOM 1688 C C . SER A 1 211 ? 20.788 -3.035 -16.975 1.00 88.31 211 SER A C 1
ATOM 1690 O O . SER A 1 211 ? 21.397 -2.488 -17.892 1.00 88.31 211 SER A O 1
ATOM 1692 N N . GLY A 1 212 ? 21.322 -3.185 -15.761 1.00 86.81 212 GLY A N 1
ATOM 1693 C CA . GLY A 1 212 ? 22.665 -2.738 -15.398 1.00 86.81 212 GLY A CA 1
ATOM 1694 C C . GLY A 1 212 ? 23.753 -3.400 -16.241 1.00 86.81 212 GLY A C 1
ATOM 1695 O O . GLY A 1 212 ? 24.594 -2.698 -16.802 1.00 86.81 212 GLY A O 1
ATOM 1696 N N . ASP A 1 213 ? 23.701 -4.723 -16.404 1.00 88.31 213 ASP A N 1
ATOM 1697 C CA . ASP A 1 213 ? 24.642 -5.480 -17.238 1.00 88.31 213 ASP A CA 1
ATOM 1698 C C . ASP A 1 213 ? 24.585 -5.030 -18.704 1.00 88.31 213 ASP A C 1
ATOM 1700 O O . ASP A 1 213 ? 25.622 -4.797 -19.335 1.00 88.31 213 ASP A O 1
ATOM 1704 N N . PHE A 1 214 ? 23.374 -4.830 -19.235 1.00 87.56 214 PHE A N 1
ATOM 1705 C CA . PHE A 1 214 ? 23.172 -4.316 -20.588 1.00 87.56 214 PHE A CA 1
ATOM 1706 C C . PHE A 1 214 ? 23.780 -2.915 -20.776 1.00 87.56 214 PHE A C 1
ATOM 1708 O O . PHE A 1 214 ? 24.474 -2.665 -21.767 1.00 87.56 214 PHE A O 1
ATOM 1715 N N . LEU A 1 215 ? 23.577 -2.002 -19.823 1.00 86.81 215 LEU A N 1
ATOM 1716 C CA . LEU A 1 215 ? 24.134 -0.643 -19.867 1.00 86.81 215 LEU A CA 1
ATOM 1717 C C . LEU A 1 215 ? 25.663 -0.621 -19.644 1.00 86.81 215 LEU A C 1
ATOM 1719 O O . LEU A 1 215 ? 26.374 0.205 -20.232 1.00 86.81 215 LEU A O 1
ATOM 1723 N N . ALA A 1 216 ? 26.196 -1.545 -18.841 1.00 82.75 216 ALA A N 1
ATOM 1724 C CA . ALA A 1 216 ? 27.627 -1.680 -18.566 1.00 82.75 216 ALA A CA 1
ATOM 1725 C C . ALA A 1 216 ? 28.416 -2.229 -19.767 1.00 82.75 216 ALA A C 1
ATOM 1727 O O . ALA A 1 216 ? 29.533 -1.783 -20.041 1.00 82.75 216 ALA A O 1
ATOM 1728 N N . ASP A 1 217 ? 27.844 -3.166 -20.527 1.00 82.19 217 ASP A N 1
ATOM 1729 C CA . ASP A 1 217 ? 28.479 -3.658 -21.753 1.00 82.19 217 ASP A CA 1
ATOM 1730 C C . ASP A 1 217 ? 28.541 -2.552 -22.826 1.00 82.19 217 ASP A C 1
ATOM 1732 O O . ASP A 1 217 ? 29.526 -2.411 -23.551 1.00 82.19 217 ASP A O 1
ATOM 1736 N N . ARG A 1 218 ? 27.542 -1.660 -22.855 1.00 67.81 218 ARG A N 1
ATOM 1737 C CA . ARG A 1 218 ? 27.436 -0.527 -23.797 1.00 67.81 218 ARG A CA 1
ATOM 1738 C C . ARG A 1 218 ? 28.443 0.586 -23.561 1.00 67.81 218 ARG A C 1
ATOM 1740 O O . ARG A 1 218 ? 28.925 1.190 -24.522 1.00 67.81 218 ARG A O 1
ATOM 1747 N N . SER A 1 219 ? 28.770 0.858 -22.301 1.00 58.59 219 SER A N 1
ATOM 1748 C CA . SER A 1 219 ? 29.741 1.893 -21.922 1.00 58.59 219 SER A CA 1
ATOM 1749 C C . SER A 1 219 ? 31.165 1.570 -22.405 1.00 58.59 219 SER A C 1
ATOM 1751 O O . SER A 1 219 ? 32.018 2.453 -22.438 1.00 58.59 219 SER A O 1
ATOM 1753 N N . ARG A 1 220 ? 31.405 0.349 -22.908 1.00 53.41 220 ARG A N 1
ATOM 1754 C CA . ARG A 1 220 ? 32.646 -0.061 -23.588 1.00 53.41 220 ARG A CA 1
ATOM 1755 C C . ARG A 1 220 ? 32.752 0.406 -25.049 1.00 53.41 220 ARG A C 1
ATOM 1757 O O . ARG A 1 220 ? 33.826 0.292 -25.634 1.00 53.41 220 ARG A O 1
ATOM 1764 N N . PHE A 1 221 ? 31.679 0.939 -25.649 1.00 50.06 221 PHE A N 1
ATOM 1765 C CA . PHE A 1 221 ? 31.597 1.239 -27.091 1.00 50.06 221 PHE A CA 1
ATOM 1766 C C . PHE A 1 221 ? 31.600 2.742 -27.463 1.00 50.06 221 PHE A C 1
ATOM 1768 O O . PHE A 1 221 ? 31.250 3.094 -28.596 1.00 50.06 221 PHE A O 1
ATOM 1775 N N . GLY A 1 222 ? 32.012 3.650 -26.567 1.00 49.19 222 GLY A N 1
ATOM 1776 C CA . GLY A 1 222 ? 32.355 5.030 -26.953 1.00 49.19 222 GLY A CA 1
ATOM 1777 C C . GLY A 1 222 ? 32.350 6.067 -25.822 1.00 49.19 222 GLY A C 1
ATOM 1778 O O . GLY A 1 222 ? 31.349 6.231 -25.136 1.00 49.19 222 GLY A O 1
ATOM 1779 N N . ASP A 1 223 ? 33.449 6.825 -25.721 1.00 51.22 223 ASP A N 1
ATOM 1780 C CA . ASP A 1 223 ? 33.820 7.844 -24.711 1.00 51.22 223 ASP A CA 1
ATOM 1781 C C . ASP A 1 223 ? 32.917 9.094 -24.591 1.00 51.22 223 ASP A C 1
ATOM 1783 O O . ASP A 1 223 ? 33.363 10.157 -24.147 1.00 51.22 223 ASP A O 1
ATOM 1787 N N . ARG A 1 224 ? 31.642 9.038 -24.983 1.00 50.56 224 ARG A N 1
ATOM 1788 C CA . ARG A 1 224 ? 30.718 10.151 -24.729 1.00 50.56 224 ARG A CA 1
ATOM 1789 C C . ARG A 1 224 ? 29.404 9.650 -24.150 1.00 50.56 224 ARG A C 1
ATOM 1791 O O . ARG A 1 224 ? 28.663 8.994 -24.883 1.00 50.56 224 ARG A O 1
ATOM 1798 N N . PRO A 1 225 ? 29.082 9.993 -22.885 1.00 51.00 225 PRO A N 1
ATOM 1799 C CA . PRO A 1 225 ? 27.740 9.773 -22.376 1.00 51.00 225 PRO A CA 1
ATOM 1800 C C . PRO A 1 225 ? 26.740 10.496 -23.295 1.00 51.00 225 PRO A C 1
ATOM 1802 O O . PRO A 1 225 ? 27.059 11.581 -23.805 1.00 51.00 225 PRO A O 1
ATOM 1805 N N . PRO A 1 226 ? 25.564 9.904 -23.561 1.00 49.53 226 PRO A N 1
ATOM 1806 C CA . PRO A 1 226 ? 24.537 10.549 -24.363 1.00 49.53 226 PRO A CA 1
ATOM 1807 C C . PRO A 1 226 ? 24.209 11.917 -23.756 1.00 49.53 226 PRO A C 1
ATOM 1809 O O . PRO A 1 226 ? 23.857 12.044 -22.583 1.00 49.53 226 PRO A O 1
ATOM 1812 N N . VAL A 1 227 ? 24.377 12.967 -24.561 1.00 48.25 227 VAL A N 1
ATOM 1813 C CA . VAL A 1 227 ? 24.068 14.344 -24.170 1.00 48.25 227 VAL A CA 1
ATOM 1814 C C . VAL A 1 227 ? 22.545 14.450 -24.082 1.00 48.25 227 VAL A C 1
ATOM 1816 O O . VAL A 1 227 ? 21.873 14.594 -25.098 1.00 48.25 227 VAL A O 1
ATOM 1819 N N . GLY A 1 228 ? 22.008 14.294 -22.875 1.00 45.00 228 GLY A N 1
ATOM 1820 C CA . GLY A 1 228 ? 20.568 14.307 -22.605 1.00 45.00 228 GLY A CA 1
ATOM 1821 C C . GLY A 1 228 ? 20.202 13.783 -21.216 1.00 45.00 228 GLY A C 1
ATOM 1822 O O . GLY A 1 228 ? 19.251 14.275 -20.619 1.00 45.00 228 GLY A O 1
ATOM 1823 N N . ALA A 1 229 ? 21.005 12.879 -20.646 1.00 44.69 229 ALA A N 1
ATOM 1824 C CA . ALA A 1 229 ? 20.812 12.388 -19.283 1.00 44.69 229 ALA A CA 1
ATOM 1825 C C . ALA A 1 229 ? 21.460 13.338 -18.256 1.00 44.69 229 ALA A C 1
ATOM 1827 O O . ALA A 1 229 ? 22.455 13.022 -17.613 1.00 44.69 229 ALA A O 1
ATOM 1828 N N . GLN A 1 230 ? 20.898 14.539 -18.100 1.00 44.41 230 GLN A N 1
ATOM 1829 C CA . GLN A 1 230 ? 20.964 15.246 -16.814 1.00 44.41 230 GLN A CA 1
ATOM 1830 C C . GLN A 1 230 ? 19.740 14.864 -15.967 1.00 44.41 230 GLN A C 1
ATOM 1832 O O . GLN A 1 230 ? 19.062 15.721 -15.409 1.00 44.41 230 GLN A O 1
ATOM 1837 N N . ALA A 1 231 ? 19.436 13.567 -15.882 1.00 42.81 231 ALA A N 1
ATOM 1838 C CA . ALA A 1 231 ? 18.605 13.049 -14.809 1.00 42.81 231 ALA A CA 1
ATOM 1839 C C . ALA A 1 231 ? 19.516 12.959 -13.581 1.00 42.81 231 ALA A C 1
ATOM 1841 O O . ALA A 1 231 ? 20.413 12.120 -13.506 1.00 42.81 231 ALA A O 1
ATOM 1842 N N . GLY A 1 232 ? 19.382 13.922 -12.672 1.00 41.81 232 GLY A N 1
ATOM 1843 C CA . GLY A 1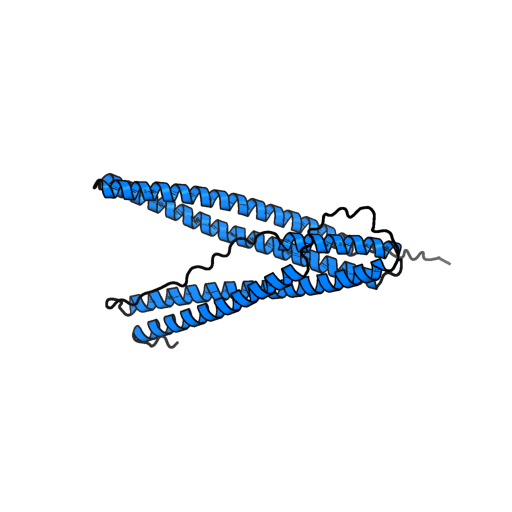 232 ? 20.177 13.975 -11.455 1.00 41.81 232 GLY A CA 1
ATOM 1844 C C . GLY A 1 232 ? 20.053 12.680 -10.656 1.00 41.81 232 GLY A C 1
ATOM 1845 O O . GLY A 1 232 ? 18.982 12.383 -10.150 1.00 41.81 232 GLY A O 1
ATOM 1846 N N . GLN A 1 233 ? 21.155 11.933 -10.575 1.00 45.53 233 GLN A N 1
ATOM 1847 C CA . GLN A 1 233 ? 21.785 11.364 -9.371 1.00 45.53 233 GLN A CA 1
ATOM 1848 C C . GLN A 1 233 ? 20.959 10.655 -8.277 1.00 45.53 233 GLN A C 1
ATOM 1850 O O . GLN A 1 233 ? 21.557 10.238 -7.293 1.00 45.53 233 GLN A O 1
ATOM 1855 N N . ASN A 1 234 ? 19.661 10.424 -8.437 1.00 49.25 234 ASN A N 1
ATOM 1856 C CA . ASN A 1 234 ? 18.824 9.750 -7.444 1.00 49.25 234 ASN A CA 1
ATOM 1857 C C . ASN A 1 234 ? 18.143 8.514 -8.042 1.00 49.25 234 ASN A C 1
ATOM 1859 O O . ASN A 1 234 ? 16.957 8.286 -7.818 1.00 49.25 234 ASN A O 1
ATOM 1863 N N . VAL A 1 235 ? 18.884 7.706 -8.806 1.00 52.78 235 VAL A N 1
ATOM 1864 C CA . VAL A 1 235 ? 18.497 6.296 -8.938 1.00 52.78 235 VAL A CA 1
ATOM 1865 C C . VAL A 1 235 ? 18.819 5.681 -7.585 1.00 52.78 235 VAL A C 1
ATOM 1867 O O . VAL A 1 235 ? 19.991 5.732 -7.196 1.00 52.78 235 VAL A O 1
ATOM 1870 N N . PRO A 1 236 ? 17.838 5.171 -6.829 1.00 53.50 236 PRO A N 1
ATOM 1871 C CA . PRO A 1 236 ? 18.146 4.455 -5.611 1.00 53.50 236 PRO A CA 1
ATOM 1872 C C . PRO A 1 236 ? 19.104 3.316 -5.979 1.00 53.50 236 PRO A C 1
ATOM 1874 O O . PRO A 1 236 ? 18.822 2.557 -6.913 1.00 53.50 236 PRO A O 1
ATOM 1877 N N . PRO A 1 237 ? 20.281 3.233 -5.336 1.00 61.69 237 PRO A N 1
ATOM 1878 C CA . PRO A 1 237 ? 21.196 2.144 -5.605 1.00 61.69 237 PRO A CA 1
ATOM 1879 C C . PRO A 1 237 ? 20.472 0.819 -5.329 1.00 61.69 237 PRO A C 1
ATOM 1881 O O . PRO A 1 237 ? 19.595 0.783 -4.463 1.00 61.69 237 PRO A O 1
ATOM 1884 N N . PRO A 1 238 ? 20.839 -0.278 -6.013 1.00 64.44 238 PRO A N 1
ATOM 1885 C CA . PRO A 1 238 ? 20.271 -1.608 -5.762 1.00 64.44 238 PRO A CA 1
ATOM 1886 C C . PRO A 1 238 ? 20.281 -2.002 -4.271 1.00 64.44 238 PRO A C 1
ATOM 1888 O O . PRO A 1 238 ? 19.413 -2.747 -3.829 1.00 64.44 238 PRO A O 1
ATOM 1891 N N . GLU A 1 239 ? 21.182 -1.407 -3.483 1.00 74.81 239 GLU A N 1
ATOM 1892 C CA . GLU A 1 239 ? 21.247 -1.496 -2.021 1.00 74.81 239 GLU A CA 1
ATOM 1893 C C . GLU A 1 239 ? 19.947 -1.084 -1.298 1.00 74.81 239 GLU A C 1
ATOM 1895 O O . GLU A 1 239 ? 19.646 -1.629 -0.240 1.00 74.81 239 GLU A O 1
ATOM 1900 N N . GLN A 1 240 ? 19.154 -0.151 -1.839 1.00 79.44 240 GLN A N 1
ATOM 1901 C CA . GLN A 1 240 ? 17.868 0.239 -1.243 1.00 79.44 240 GLN A CA 1
ATOM 1902 C C . GLN A 1 240 ? 16.791 -0.834 -1.440 1.00 79.44 240 GLN A C 1
ATOM 1904 O O . GLN A 1 240 ? 15.980 -1.047 -0.544 1.00 79.44 240 GLN A O 1
ATOM 1909 N N . LEU A 1 241 ? 16.804 -1.549 -2.572 1.00 79.38 241 LEU A N 1
ATOM 1910 C CA . LEU A 1 241 ? 15.898 -2.683 -2.785 1.00 79.38 241 LEU A CA 1
ATOM 1911 C C . LEU A 1 241 ? 16.255 -3.843 -1.853 1.00 79.38 241 LEU A C 1
ATOM 1913 O O . LEU A 1 241 ? 15.360 -4.472 -1.300 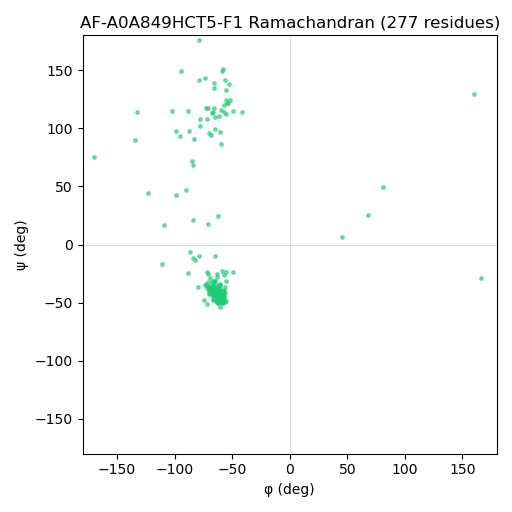1.00 79.38 241 LEU A O 1
ATOM 1917 N N . ASP A 1 242 ? 17.549 -4.092 -1.631 1.00 82.69 242 ASP A N 1
ATOM 1918 C CA . ASP A 1 242 ? 18.006 -5.097 -0.664 1.00 82.69 242 ASP A CA 1
ATOM 1919 C C . ASP A 1 242 ? 17.543 -4.769 0.766 1.00 82.69 242 ASP A C 1
ATOM 1921 O O . ASP A 1 242 ? 17.115 -5.664 1.493 1.00 82.69 242 ASP A O 1
ATOM 1925 N N . GLN A 1 243 ? 17.582 -3.492 1.164 1.00 86.44 243 GLN A N 1
ATOM 1926 C CA . GLN A 1 243 ? 17.052 -3.044 2.458 1.00 86.44 243 GLN A CA 1
ATOM 1927 C C . GLN A 1 243 ? 15.541 -3.275 2.559 1.00 86.44 243 GLN A C 1
ATOM 1929 O O . GLN A 1 243 ? 15.089 -3.879 3.528 1.00 86.44 243 GLN A O 1
ATOM 1934 N N . GLN A 1 244 ? 14.772 -2.879 1.540 1.00 83.94 244 GLN A N 1
ATOM 1935 C CA . GLN A 1 244 ? 13.321 -3.107 1.502 1.00 83.94 244 GLN A CA 1
ATOM 1936 C C . GLN A 1 244 ? 12.967 -4.600 1.571 1.00 83.94 244 GLN A C 1
ATOM 1938 O O . GLN A 1 244 ? 12.040 -4.986 2.279 1.00 83.94 244 GLN A O 1
ATOM 1943 N N . ILE A 1 245 ? 13.722 -5.454 0.873 1.00 86.50 245 ILE A N 1
ATOM 1944 C CA . ILE A 1 245 ? 13.566 -6.912 0.934 1.00 86.50 245 ILE A CA 1
ATOM 1945 C C . ILE A 1 245 ? 13.772 -7.414 2.370 1.00 86.50 245 ILE A C 1
ATOM 1947 O O . ILE A 1 245 ? 12.911 -8.119 2.893 1.00 86.50 245 ILE A O 1
ATOM 1951 N N . GLN A 1 246 ? 14.858 -7.007 3.034 1.00 88.81 246 GLN A N 1
ATOM 1952 C CA . GLN A 1 246 ? 15.155 -7.418 4.414 1.00 88.81 246 GLN A CA 1
ATOM 1953 C C . GLN A 1 246 ? 14.102 -6.928 5.418 1.00 88.81 246 GLN A C 1
ATOM 1955 O O . GLN A 1 246 ? 13.727 -7.657 6.342 1.00 88.81 246 GLN A O 1
ATOM 1960 N N . GLU A 1 247 ? 13.611 -5.699 5.249 1.00 87.69 247 GLU A N 1
ATOM 1961 C CA . GLU A 1 247 ? 12.535 -5.139 6.069 1.00 87.69 247 GLU A CA 1
ATOM 1962 C C . GLU A 1 247 ? 11.246 -5.957 5.920 1.00 87.69 247 GLU A C 1
ATOM 1964 O O . GLU A 1 247 ? 10.640 -6.340 6.923 1.00 87.69 247 GLU A O 1
ATOM 1969 N N . LEU A 1 248 ? 10.863 -6.302 4.687 1.00 86.00 248 LEU A N 1
ATOM 1970 C CA . LEU A 1 248 ? 9.685 -7.128 4.419 1.00 86.00 248 LEU A CA 1
ATOM 1971 C C . LEU A 1 248 ? 9.826 -8.556 4.953 1.00 86.00 248 LEU A C 1
ATOM 1973 O O . LEU A 1 248 ? 8.867 -9.088 5.511 1.00 86.00 248 LEU A O 1
ATOM 1977 N N . GLU A 1 249 ? 10.999 -9.176 4.827 1.00 87.69 249 GLU A N 1
ATOM 1978 C CA . GLU A 1 249 ? 11.273 -10.492 5.419 1.00 87.69 249 GLU A CA 1
ATOM 1979 C C . GLU A 1 249 ? 11.120 -10.453 6.947 1.00 87.69 249 GLU A C 1
ATOM 1981 O O . GLU A 1 249 ? 10.440 -11.298 7.534 1.00 87.69 249 GLU A O 1
ATOM 1986 N N . THR A 1 250 ? 11.665 -9.415 7.589 1.00 89.62 250 THR A N 1
ATOM 1987 C CA . THR A 1 250 ? 11.543 -9.211 9.040 1.00 89.62 250 THR A CA 1
ATOM 1988 C C . THR A 1 250 ? 10.080 -9.038 9.460 1.00 89.62 250 THR A C 1
ATOM 1990 O O . THR A 1 250 ? 9.631 -9.656 10.429 1.00 89.62 250 THR A O 1
ATOM 1993 N N . LEU A 1 251 ? 9.309 -8.244 8.710 1.00 86.31 251 LEU A N 1
ATOM 1994 C CA . LEU A 1 251 ? 7.879 -8.046 8.956 1.00 86.31 251 LEU A CA 1
ATOM 1995 C C . LEU A 1 251 ? 7.073 -9.342 8.779 1.00 86.31 251 LEU A C 1
ATOM 1997 O O . LEU A 1 251 ? 6.166 -9.611 9.568 1.00 86.31 251 LEU A O 1
ATOM 2001 N N . GLN A 1 252 ? 7.405 -10.180 7.792 1.00 85.25 252 GLN A N 1
ATOM 2002 C CA . GLN A 1 252 ? 6.751 -11.480 7.602 1.00 85.25 252 GLN A CA 1
ATOM 2003 C C . GLN A 1 252 ? 7.000 -12.431 8.775 1.00 85.25 252 GLN A C 1
ATOM 2005 O O . GLN A 1 252 ? 6.072 -13.115 9.224 1.00 85.25 252 GLN A O 1
ATOM 2010 N N . GLU A 1 253 ? 8.229 -12.479 9.289 1.00 89.56 253 GLU A N 1
ATOM 2011 C CA . GLU A 1 253 ? 8.533 -13.263 10.485 1.00 89.56 253 GLU A CA 1
ATOM 2012 C C . GLU A 1 253 ? 7.743 -12.762 11.696 1.00 89.56 253 GLU A C 1
ATOM 2014 O O . GLU A 1 253 ? 7.182 -13.564 12.449 1.00 89.56 253 GLU A O 1
ATOM 2019 N N . GLU A 1 254 ? 7.672 -11.443 11.884 1.00 88.50 254 GLU A N 1
ATOM 2020 C CA . GLU A 1 254 ? 6.914 -10.843 12.977 1.00 88.50 254 GLU A CA 1
ATOM 2021 C C . GLU A 1 254 ? 5.421 -11.182 12.882 1.00 88.50 254 GLU A C 1
ATOM 2023 O O . GLU A 1 254 ? 4.830 -11.637 13.866 1.00 88.50 254 GLU A O 1
ATOM 2028 N N . LEU A 1 255 ? 4.815 -11.026 11.702 1.00 86.12 255 LEU A N 1
ATOM 2029 C CA . LEU A 1 255 ? 3.415 -11.382 11.472 1.00 86.12 255 LEU A CA 1
ATOM 2030 C C . LEU A 1 255 ? 3.149 -12.860 11.738 1.00 86.12 255 LEU A C 1
ATOM 2032 O O . LEU A 1 255 ? 2.168 -13.183 12.406 1.00 86.12 255 LEU A O 1
ATOM 2036 N N . THR A 1 256 ? 4.041 -13.747 11.291 1.00 90.56 256 THR A N 1
ATOM 2037 C CA . THR A 1 256 ? 3.929 -15.190 11.551 1.00 90.56 256 THR A CA 1
ATOM 2038 C C . THR A 1 256 ? 3.857 -15.460 13.054 1.00 90.56 256 THR A C 1
ATOM 2040 O O . THR A 1 256 ? 2.923 -16.110 13.528 1.00 90.56 256 THR A O 1
ATOM 2043 N N . ARG A 1 257 ? 4.777 -14.874 13.834 1.00 90.69 257 ARG A N 1
ATOM 2044 C CA . ARG A 1 257 ? 4.789 -15.010 15.301 1.00 90.69 257 ARG A CA 1
ATOM 2045 C C . ARG A 1 257 ? 3.524 -14.434 15.948 1.00 90.69 257 ARG A C 1
ATOM 2047 O O . ARG A 1 257 ? 2.993 -15.024 16.894 1.00 90.69 257 ARG A O 1
ATOM 2054 N N . ARG A 1 258 ? 3.019 -13.294 15.458 1.00 88.44 258 ARG A N 1
ATOM 2055 C CA . ARG A 1 258 ? 1.768 -12.682 15.948 1.00 88.44 258 ARG A CA 1
ATOM 2056 C C . ARG A 1 258 ? 0.567 -13.592 15.682 1.00 88.44 258 ARG A C 1
ATOM 2058 O O . ARG A 1 258 ? -0.178 -13.878 16.618 1.00 88.44 258 ARG A O 1
ATOM 2065 N N . ILE A 1 259 ? 0.411 -14.106 14.461 1.00 88.94 259 ILE A N 1
ATOM 2066 C CA . ILE A 1 259 ? -0.672 -15.029 14.078 1.00 88.94 259 ILE A CA 1
ATOM 2067 C C . ILE A 1 259 ? -0.663 -16.274 14.973 1.00 88.94 259 ILE A C 1
ATOM 2069 O O . ILE A 1 259 ? -1.700 -16.646 15.528 1.00 88.94 259 ILE A O 1
ATOM 2073 N N . GLU A 1 260 ? 0.503 -16.894 15.166 1.00 92.12 260 GLU A N 1
ATOM 2074 C CA . GLU A 1 260 ? 0.660 -18.070 16.032 1.00 92.12 260 GLU A CA 1
ATOM 2075 C C . GLU A 1 260 ? 0.258 -17.778 17.485 1.00 92.12 260 GLU A C 1
ATOM 2077 O O . GLU A 1 260 ? -0.480 -18.556 18.104 1.00 92.12 260 GLU A O 1
ATOM 2082 N N . THR A 1 261 ? 0.686 -16.632 18.019 1.00 91.38 261 THR A N 1
ATOM 2083 C CA . THR A 1 261 ? 0.353 -16.191 19.382 1.00 91.38 261 THR A CA 1
ATOM 2084 C C . THR A 1 261 ? -1.157 -16.018 19.553 1.00 91.38 261 THR A C 1
ATOM 2086 O O . THR A 1 261 ? -1.748 -16.541 20.502 1.00 91.38 261 THR A O 1
ATOM 2089 N N . ILE A 1 262 ? -1.804 -15.333 18.608 1.00 87.88 262 ILE A N 1
ATOM 2090 C CA . ILE A 1 262 ? -3.250 -15.075 18.626 1.00 87.88 262 ILE A CA 1
ATOM 2091 C C . ILE A 1 262 ? -4.034 -16.380 18.556 1.00 87.88 262 ILE A C 1
ATOM 2093 O O . ILE A 1 262 ? -4.950 -16.592 19.350 1.00 87.88 262 ILE A O 1
ATOM 2097 N N . ARG A 1 263 ? -3.658 -17.280 17.641 1.00 91.25 263 ARG A N 1
ATOM 2098 C CA . ARG A 1 263 ? -4.317 -18.582 17.478 1.00 91.25 263 ARG A CA 1
ATOM 2099 C C . ARG A 1 263 ? -4.187 -19.452 18.717 1.00 91.25 263 ARG A C 1
ATOM 2101 O O . ARG A 1 263 ? -5.163 -20.086 19.119 1.00 91.25 263 ARG A O 1
ATOM 2108 N N . THR A 1 264 ? -3.016 -19.447 19.347 1.00 92.50 264 THR A N 1
ATOM 2109 C CA . THR A 1 264 ? -2.786 -20.164 20.606 1.00 92.50 264 THR A CA 1
ATOM 2110 C C . THR A 1 264 ? -3.697 -19.627 21.711 1.00 92.50 264 THR A C 1
ATOM 2112 O O . THR A 1 264 ? -4.385 -20.407 22.373 1.00 92.50 264 THR A O 1
ATOM 2115 N N . ARG A 1 265 ? -3.791 -18.298 21.856 1.00 88.94 265 ARG A N 1
ATOM 2116 C CA . ARG A 1 265 ? -4.669 -17.650 22.845 1.00 88.94 265 ARG A CA 1
ATOM 2117 C C . ARG A 1 265 ? -6.154 -17.907 22.561 1.00 88.94 265 ARG A C 1
ATOM 2119 O O . ARG A 1 265 ? -6.909 -18.220 23.477 1.00 88.94 265 ARG A O 1
ATOM 2126 N N . ALA A 1 266 ? -6.579 -17.849 21.299 1.00 86.88 266 ALA A N 1
ATOM 2127 C CA . ALA A 1 266 ? -7.949 -18.172 20.900 1.00 86.88 266 ALA A CA 1
ATOM 2128 C C . ALA A 1 266 ? -8.310 -19.632 21.229 1.00 86.88 266 ALA A C 1
ATOM 2130 O O . ALA A 1 266 ? -9.386 -19.905 21.767 1.00 86.88 266 ALA A O 1
ATOM 2131 N N . ALA A 1 267 ? -7.393 -20.571 20.973 1.00 89.31 267 ALA A N 1
ATOM 2132 C CA . ALA A 1 267 ? -7.569 -21.976 21.328 1.00 89.31 267 ALA A CA 1
ATOM 2133 C C . ALA A 1 267 ? -7.677 -22.184 22.850 1.00 89.31 267 ALA A C 1
ATOM 2135 O O . ALA A 1 267 ? -8.500 -22.981 23.308 1.00 89.31 267 ALA A O 1
ATOM 2136 N N . GLU A 1 268 ? -6.899 -21.444 23.645 1.00 90.75 268 GLU A N 1
ATOM 2137 C CA . GLU A 1 268 ? -6.998 -21.465 25.106 1.00 90.75 268 GLU A CA 1
ATOM 2138 C C . GLU A 1 268 ? -8.360 -20.962 25.603 1.00 90.75 268 GLU A C 1
ATOM 2140 O O . GLU A 1 268 ? -9.001 -21.645 26.406 1.00 90.75 268 GLU A O 1
ATOM 2145 N N . LEU A 1 269 ? -8.844 -19.828 25.087 1.00 87.44 269 LEU A N 1
ATOM 2146 C CA . LEU A 1 269 ? -10.171 -19.301 25.426 1.00 87.44 269 LEU A CA 1
ATOM 2147 C C . LEU A 1 269 ? -11.285 -20.295 25.076 1.00 87.44 269 LEU A C 1
ATOM 2149 O O . LEU A 1 269 ? -12.189 -20.523 25.883 1.00 87.44 269 LEU A O 1
ATOM 2153 N N . ARG A 1 270 ? -11.196 -20.951 23.911 1.00 86.19 270 ARG A N 1
ATOM 2154 C CA . ARG A 1 270 ? -12.134 -22.015 23.516 1.00 86.19 270 ARG A CA 1
ATOM 2155 C C . ARG A 1 270 ? -12.122 -23.186 24.495 1.00 86.19 270 ARG A C 1
ATOM 2157 O O . ARG A 1 270 ? -13.186 -23.702 24.836 1.00 86.19 270 ARG A O 1
ATOM 2164 N N . ARG A 1 271 ? -10.940 -23.596 24.965 1.00 87.81 271 ARG A N 1
ATOM 2165 C CA . ARG A 1 271 ? -10.795 -24.658 25.971 1.00 87.81 271 ARG A CA 1
ATOM 2166 C C . ARG A 1 271 ? -11.455 -24.261 27.296 1.00 87.81 271 ARG A C 1
ATOM 2168 O O . ARG A 1 271 ? -12.184 -25.071 27.866 1.00 87.81 271 ARG A O 1
ATOM 2175 N N . LEU A 1 272 ? -11.235 -23.027 27.758 1.00 87.38 272 LEU A N 1
ATOM 2176 C CA . LEU A 1 272 ? -11.811 -22.497 29.001 1.00 87.38 272 LEU A CA 1
ATOM 2177 C C . LEU A 1 272 ? -13.338 -22.349 28.937 1.00 87.38 272 LEU A C 1
ATOM 2179 O O . LEU A 1 272 ? -14.015 -22.582 29.933 1.00 87.38 272 LEU A O 1
ATOM 2183 N N . ALA A 1 273 ? -13.901 -22.066 27.761 1.00 87.12 273 ALA A N 1
ATOM 2184 C CA . ALA A 1 273 ? -15.345 -21.957 27.539 1.00 87.12 273 ALA A CA 1
ATOM 2185 C C . ALA A 1 273 ? -16.120 -23.301 27.587 1.00 87.12 273 ALA A C 1
ATOM 2187 O O . ALA A 1 273 ? -17.251 -23.376 27.089 1.00 87.12 273 ALA A O 1
ATOM 2188 N N . GLY A 1 274 ? -15.530 -24.357 28.165 1.00 81.75 274 GLY A N 1
ATOM 2189 C CA . GLY A 1 274 ? -16.113 -25.701 28.265 1.00 81.75 274 GLY A CA 1
ATOM 2190 C C . GLY A 1 274 ? -15.954 -26.506 26.977 1.00 81.75 274 GLY A C 1
ATOM 2191 O O . GLY A 1 274 ? -16.938 -27.015 26.453 1.00 81.75 274 GLY A O 1
ATOM 2192 N N . GLY A 1 275 ? -14.725 -26.541 26.454 1.00 63.47 275 GLY A N 1
ATOM 2193 C CA . GLY A 1 275 ? -14.369 -26.981 25.106 1.00 63.47 275 GLY A CA 1
ATOM 2194 C C . GLY A 1 275 ? -15.081 -28.229 24.573 1.00 63.47 275 GLY A C 1
ATOM 2195 O O . GLY A 1 275 ? -14.830 -29.329 25.041 1.00 63.47 275 GLY A O 1
ATOM 2196 N N . GLU A 1 276 ? -15.889 -28.011 23.532 1.00 52.78 276 GLU A N 1
ATOM 2197 C CA . GLU A 1 276 ? -16.204 -28.917 22.416 1.00 52.78 276 GLU A CA 1
ATOM 2198 C C . GLU A 1 276 ? -16.988 -28.107 21.355 1.00 52.78 276 GLU A C 1
ATOM 2200 O O . GLU A 1 276 ? -18.201 -28.200 21.214 1.00 52.78 276 GLU A O 1
ATOM 2205 N N . TRP A 1 277 ? -16.275 -27.253 20.612 1.00 52.19 277 TRP A N 1
ATOM 2206 C CA . TRP A 1 277 ? -16.674 -26.816 19.260 1.00 52.19 277 TRP A CA 1
ATOM 2207 C C . TRP A 1 277 ? -15.897 -27.645 18.226 1.00 52.19 277 TRP A C 1
ATOM 2209 O O . TRP A 1 277 ? -15.319 -27.129 17.276 1.00 52.19 277 TRP A O 1
ATOM 2219 N N . ALA A 1 278 ? -15.799 -28.951 18.482 1.00 41.84 278 ALA A N 1
ATOM 2220 C CA . ALA A 1 278 ? -15.196 -29.918 17.580 1.00 41.84 278 ALA A CA 1
ATOM 2221 C C . ALA A 1 278 ? -16.248 -30.382 16.562 1.00 41.84 278 ALA A C 1
ATOM 2223 O O . ALA A 1 278 ? -16.752 -31.498 16.659 1.00 41.84 278 ALA A O 1
ATOM 2224 N N . GLN A 1 279 ? -16.603 -29.490 15.636 1.00 41.75 279 GLN A N 1
ATOM 2225 C CA . GLN A 1 279 ? -17.048 -29.786 14.269 1.00 41.75 279 GLN A CA 1
ATOM 2226 C C . GLN A 1 279 ? -17.069 -28.499 13.451 1.00 41.75 279 GLN A C 1
ATOM 2228 O O . GLN A 1 279 ? -17.695 -27.522 13.918 1.00 41.75 279 GLN A O 1
#

pLDDT: mean 84.33, std 15.59, range [37.59, 98.06]